Protein AF-A0A1Q9P505-F1 (afdb_monomer_lite)

Secondary structure (DSSP, 8-state):
---HHHHHHHHHHHHTTSS-HHHHHHHHHHHHHTTS---SS------PEEEEESSEEEEEEEEEEEEEESSEEEEEEEEEEEEEEESSEEEESS-EEEEEEEEESSEEEESS-EEE-S-EEE-SEEEESS-EEESS-EEE-SEEEESS-EEESS-EEEEEEEEES-EEESSEEEEEEEEEESS-EEEEEEEEEES-EEESS-EEEEEEEES-TTS----TT--S-----SHHHHHHHHHHHHHHS-GGGHHHHHHHHHHHHS-----EEESS-EEEEEEEE-SEEESS-EEEEEEEE-SSEEESSEEEEEEEE--S--TT-EEEE--

Foldseek 3Di:
DAPVVVLVVLVVCCVVVVDDPVVSVVVVVLCLLLVVHDDPPPDDRDPAAAAAACEADEEEADEHAEYAANEEYEYEEEHEYQEYHAPYEYAYAYEYAHQAEYEAAEEYHHAEEYEAAHEYEEAYAYAAAYEYEYAYEYEYAEHYEYAEEYEYAEEYEYHYHEDYAEYAYAEEYEDYEHEEHQEEYHYQEYHYQYYAAEHNEEYHYQYYHENPNPDDPVVPPPPPDPDDDDPVVVVVVVVVVVVPDDPPCVVVVVVVVCCVVPVPLREHEYCYEYEHAHHADESYEYNYEYEYAEYEYDYNYHYNYAYEYAHYYDPPDDPPHHYYYDD

Radius of gyration: 23.89 Å; chains: 1; bounding box: 61×49×64 Å

Structure (mmCIF, N/CA/C/O backbone):
data_AF-A0A1Q9P505-F1
#
_entry.id   AF-A0A1Q9P505-F1
#
loop_
_atom_site.group_PDB
_atom_site.id
_atom_site.type_symbol
_atom_site.label_atom_id
_atom_site.label_alt_id
_atom_site.label_comp_id
_atom_site.label_asym_id
_atom_site.label_entity_id
_atom_site.label_seq_id
_atom_site.pdbx_PDB_ins_code
_atom_site.Cartn_x
_atom_site.Cartn_y
_atom_site.Cartn_z
_atom_site.occupancy
_atom_site.B_iso_or_equiv
_atom_site.auth_seq_id
_atom_site.auth_comp_id
_atom_site.auth_asym_id
_atom_site.auth_atom_id
_atom_site.pdbx_PDB_model_num
ATOM 1 N N . MET A 1 1 ? -25.627 17.290 13.209 1.00 35.12 1 MET A N 1
ATOM 2 C CA . MET A 1 1 ? -26.208 16.991 11.887 1.00 35.12 1 MET A CA 1
ATOM 3 C C . MET A 1 1 ? -26.291 15.488 11.776 1.00 35.12 1 MET A C 1
ATOM 5 O O . MET A 1 1 ? -25.276 14.831 11.973 1.00 35.12 1 MET A O 1
ATOM 9 N N . VAL A 1 2 ? -27.512 14.989 11.610 1.00 42.00 2 VAL A N 1
ATOM 10 C CA . VAL A 1 2 ? -27.844 13.589 11.328 1.00 42.00 2 VAL A CA 1
ATOM 11 C C . VAL A 1 2 ? -27.104 13.190 10.047 1.00 42.00 2 VAL A C 1
ATOM 13 O O . VAL A 1 2 ? -27.114 13.971 9.098 1.00 42.00 2 VAL A O 1
ATOM 16 N N . ASP A 1 3 ? -26.405 12.053 10.010 1.00 52.28 3 ASP A N 1
ATOM 17 C CA . ASP A 1 3 ? -25.745 11.595 8.776 1.00 52.28 3 ASP A CA 1
ATOM 18 C C . ASP A 1 3 ? -26.690 10.688 7.971 1.00 52.28 3 ASP A C 1
ATOM 20 O O . ASP A 1 3 ? -26.367 9.545 7.643 1.00 52.28 3 ASP A O 1
ATOM 24 N N . ASP A 1 4 ? -27.882 11.211 7.649 1.00 58.28 4 ASP A N 1
ATOM 25 C CA . ASP A 1 4 ? -28.873 10.567 6.767 1.00 58.28 4 ASP A CA 1
ATOM 26 C C . ASP A 1 4 ? -28.261 10.172 5.412 1.00 58.28 4 ASP A C 1
ATOM 28 O O . ASP A 1 4 ? -28.734 9.253 4.739 1.00 58.28 4 ASP A O 1
ATOM 32 N N . SER A 1 5 ? -27.154 10.821 5.029 1.00 64.44 5 SER A N 1
ATOM 33 C CA . SER A 1 5 ? -26.356 10.522 3.838 1.00 64.44 5 SER A CA 1
ATOM 34 C C . SER A 1 5 ? -25.761 9.112 3.864 1.00 64.44 5 SER A C 1
ATOM 36 O O . SER A 1 5 ? -25.712 8.453 2.828 1.00 64.44 5 SER A O 1
ATOM 38 N N . LEU A 1 6 ? -25.327 8.595 5.020 1.00 69.75 6 LEU A N 1
ATOM 39 C CA . LEU A 1 6 ? -24.732 7.257 5.070 1.00 69.75 6 LEU A CA 1
ATOM 40 C C . LEU A 1 6 ? -25.795 6.158 4.986 1.00 69.75 6 LEU A C 1
ATOM 42 O O . LEU A 1 6 ? -25.611 5.196 4.240 1.00 69.75 6 LEU A O 1
ATOM 46 N N . ASN A 1 7 ? -26.911 6.307 5.709 1.00 70.81 7 ASN A N 1
ATOM 47 C CA . ASN A 1 7 ? -28.002 5.331 5.654 1.00 70.81 7 ASN A CA 1
ATOM 48 C C . ASN A 1 7 ? -28.628 5.288 4.252 1.00 70.81 7 ASN A C 1
ATOM 50 O O . ASN A 1 7 ? -28.842 4.217 3.687 1.00 70.81 7 ASN A O 1
ATOM 54 N N . SER A 1 8 ? -28.854 6.460 3.649 1.00 76.31 8 SER A N 1
ATOM 55 C CA . SER A 1 8 ? -29.345 6.547 2.270 1.00 76.31 8 SER A CA 1
ATOM 56 C C . SER A 1 8 ? -28.378 5.912 1.268 1.00 76.31 8 SER A C 1
ATOM 58 O O . SER A 1 8 ? -28.829 5.129 0.438 1.00 76.31 8 SER A O 1
ATOM 60 N N . LYS A 1 9 ? -27.061 6.134 1.389 1.00 78.25 9 LYS A N 1
ATOM 61 C CA . LYS A 1 9 ? -26.051 5.474 0.538 1.00 78.25 9 LYS A CA 1
ATOM 62 C C . LYS A 1 9 ? -26.016 3.955 0.700 1.00 78.25 9 LYS A C 1
ATOM 64 O O . LYS A 1 9 ? -25.862 3.248 -0.292 1.00 78.25 9 LYS A O 1
ATOM 69 N N . LEU A 1 10 ? -26.151 3.434 1.922 1.00 76.50 10 LEU A N 1
ATOM 70 C CA . LEU A 1 10 ? -26.234 1.986 2.161 1.00 76.50 10 LEU A CA 1
ATOM 71 C C . LEU A 1 10 ? -27.477 1.386 1.503 1.00 76.50 10 LEU A C 1
ATOM 73 O O . LEU A 1 10 ? -27.376 0.369 0.821 1.00 76.50 10 LEU A O 1
ATOM 77 N N . LYS A 1 11 ? -28.632 2.046 1.654 1.00 82.81 11 LYS A N 1
ATOM 78 C CA . LYS A 1 11 ? -29.881 1.636 0.998 1.00 82.81 11 LYS A CA 1
ATOM 79 C C . LYS A 1 11 ? -29.771 1.710 -0.523 1.00 82.81 11 LYS A C 1
ATOM 81 O O . LYS A 1 11 ? -30.228 0.800 -1.200 1.00 82.81 11 LYS A O 1
ATOM 86 N N . GLU A 1 12 ? -29.136 2.749 -1.060 1.00 84.38 12 GLU A N 1
ATOM 87 C CA . GLU A 1 12 ? -28.898 2.897 -2.498 1.00 84.38 12 GLU A CA 1
ATOM 88 C C . GLU A 1 12 ? -28.013 1.764 -3.038 1.00 84.38 12 GLU A C 1
ATOM 90 O O . GLU A 1 12 ? -28.348 1.160 -4.054 1.00 84.38 12 GLU A O 1
ATOM 95 N N . LYS A 1 13 ? -26.920 1.421 -2.343 1.00 80.38 13 LYS A N 1
ATOM 96 C CA . LYS A 1 13 ? -26.053 0.292 -2.720 1.00 80.38 13 LYS A CA 1
ATOM 97 C C . LYS A 1 13 ? -26.794 -1.044 -2.698 1.00 80.38 13 LYS A C 1
ATOM 99 O O . LYS A 1 13 ? -26.618 -1.840 -3.617 1.00 80.38 13 LYS A O 1
ATOM 104 N N . LEU A 1 14 ? -27.647 -1.268 -1.697 1.00 82.94 14 LEU A N 1
ATOM 105 C CA . LEU A 1 14 ? -28.511 -2.448 -1.629 1.00 82.94 14 LEU A CA 1
ATOM 106 C C . LEU A 1 14 ? -29.496 -2.482 -2.811 1.00 82.94 14 LEU A C 1
ATOM 108 O O . LEU A 1 14 ? -29.629 -3.504 -3.476 1.00 82.94 14 LEU A O 1
ATOM 112 N N . GLN A 1 15 ? -30.141 -1.354 -3.126 1.00 89.44 15 GLN A N 1
ATOM 113 C CA . GLN A 1 15 ? -31.075 -1.241 -4.255 1.00 89.44 15 GLN A CA 1
ATOM 114 C C . GLN A 1 15 ? -30.401 -1.466 -5.613 1.00 89.44 15 GLN A C 1
ATOM 116 O O . GLN A 1 15 ? -31.011 -2.045 -6.509 1.00 89.44 15 GLN A O 1
ATOM 121 N N . LYS A 1 16 ? -29.144 -1.035 -5.768 1.00 89.62 16 LYS A N 1
ATOM 122 C CA . LYS A 1 16 ? -28.330 -1.284 -6.968 1.00 89.62 16 LYS A CA 1
ATOM 123 C C . LYS A 1 16 ? -27.782 -2.713 -7.051 1.00 89.62 16 LYS A C 1
ATOM 125 O O . LYS A 1 16 ? -27.184 -3.059 -8.065 1.00 89.62 16 LYS A O 1
ATOM 130 N N . GLY A 1 17 ? -27.965 -3.532 -6.011 1.00 82.31 17 GLY A N 1
ATOM 131 C CA . GLY A 1 17 ? -27.397 -4.878 -5.928 1.00 82.31 17 GLY A CA 1
ATOM 132 C C . GLY A 1 17 ? -25.875 -4.896 -5.755 1.00 82.31 17 GLY A C 1
ATOM 133 O O . GLY A 1 17 ? -25.249 -5.916 -6.017 1.00 82.31 17 GLY A O 1
ATOM 134 N N . GL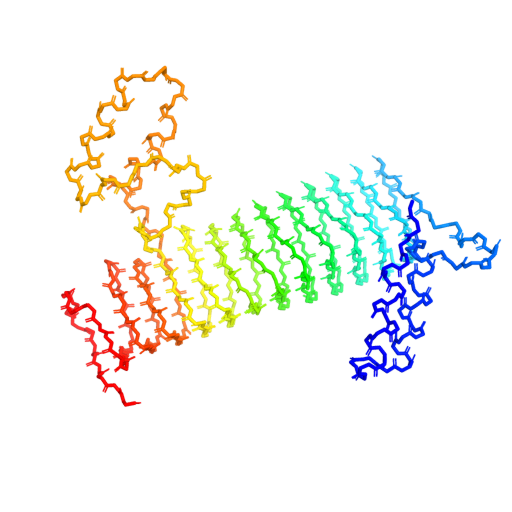U A 1 18 ? -25.271 -3.779 -5.334 1.00 82.19 18 GLU A N 1
ATOM 135 C CA . GLU A 1 18 ? -23.830 -3.695 -5.051 1.00 82.19 18 GLU A CA 1
ATOM 136 C C . GLU A 1 18 ? -23.459 -4.367 -3.722 1.00 82.19 18 GLU A C 1
ATOM 138 O O . GLU A 1 18 ? -22.300 -4.722 -3.523 1.00 82.19 18 GLU A O 1
ATOM 143 N N . ILE A 1 19 ? -24.429 -4.504 -2.812 1.00 72.88 19 ILE A N 1
ATOM 144 C CA . ILE A 1 19 ? -24.318 -5.246 -1.552 1.00 72.88 19 ILE A CA 1
ATOM 145 C C . ILE A 1 19 ? -25.563 -6.117 -1.367 1.00 72.88 19 ILE A C 1
ATOM 147 O O . ILE A 1 19 ? -26.661 -5.748 -1.790 1.00 72.88 19 ILE A O 1
ATOM 151 N N . SER A 1 20 ? -25.401 -7.264 -0.721 1.00 79.31 20 SER A N 1
ATOM 152 C CA . SER A 1 20 ? -26.499 -8.149 -0.329 1.00 79.31 20 SER A CA 1
ATOM 153 C C . SER A 1 20 ? -27.273 -7.605 0.880 1.00 79.31 20 SER A C 1
ATOM 155 O O . SER A 1 20 ? -26.802 -6.720 1.598 1.00 79.31 20 SER A O 1
ATOM 157 N N . GLN A 1 21 ? -28.461 -8.161 1.146 1.00 84.50 21 GLN A N 1
ATOM 158 C CA . GLN A 1 21 ? -29.232 -7.821 2.349 1.00 84.50 21 GLN A CA 1
ATOM 159 C C . GLN A 1 21 ? -28.455 -8.152 3.634 1.00 84.50 21 GLN A C 1
ATOM 161 O O . GLN A 1 21 ? -28.467 -7.363 4.573 1.00 84.50 21 GLN A O 1
ATOM 166 N N . GLU A 1 22 ? -27.727 -9.272 3.653 1.00 73.62 22 GLU A N 1
ATOM 167 C CA . GLU A 1 22 ? -26.894 -9.672 4.795 1.00 73.62 22 GLU A CA 1
ATOM 168 C C . GLU A 1 22 ? -25.767 -8.665 5.056 1.00 73.62 22 GLU A C 1
ATOM 170 O O . GLU A 1 22 ? -25.519 -8.278 6.199 1.00 73.62 22 GLU A O 1
ATOM 175 N N . GLU A 1 23 ? -25.109 -8.188 3.996 1.00 66.88 23 GLU A N 1
ATOM 176 C CA . GLU A 1 23 ? -24.078 -7.152 4.095 1.00 66.88 23 GLU A CA 1
ATOM 177 C C . GLU A 1 23 ? -24.669 -5.819 4.551 1.00 66.88 23 GLU A C 1
ATOM 179 O O . GLU A 1 23 ? -24.086 -5.153 5.408 1.00 66.88 23 GLU A O 1
ATOM 184 N N . TYR A 1 24 ? -25.836 -5.439 4.024 1.00 76.50 24 TYR A N 1
ATOM 185 C CA . TYR A 1 24 ? -26.553 -4.253 4.477 1.00 76.50 24 TYR A CA 1
ATOM 186 C C . TYR A 1 24 ? -26.855 -4.332 5.977 1.00 76.50 24 TYR A C 1
ATOM 188 O O . TYR A 1 24 ? -26.484 -3.416 6.709 1.00 76.50 24 TYR A O 1
ATOM 196 N N . ASP A 1 25 ? -27.455 -5.425 6.455 1.00 79.38 25 ASP A N 1
ATOM 197 C CA . ASP A 1 25 ? -27.815 -5.599 7.867 1.00 79.38 25 ASP A CA 1
ATOM 198 C C . ASP A 1 25 ? -26.570 -5.598 8.765 1.00 79.38 25 ASP A C 1
ATOM 200 O O . ASP A 1 25 ? -26.552 -4.963 9.827 1.00 79.38 25 ASP A O 1
ATOM 204 N N . TYR A 1 26 ? -25.492 -6.242 8.306 1.00 73.88 26 TYR A N 1
ATOM 205 C CA . TYR A 1 26 ? -24.191 -6.225 8.967 1.00 73.88 26 TYR A CA 1
ATOM 206 C C . TYR A 1 26 ? -23.642 -4.800 9.103 1.00 73.88 26 TYR A C 1
ATOM 208 O O . TYR A 1 26 ? -23.340 -4.359 10.217 1.00 73.88 26 TYR A O 1
ATOM 216 N N . PHE A 1 27 ? -23.528 -4.054 7.999 1.00 72.88 27 PHE A N 1
ATOM 217 C CA . PHE A 1 27 ? -22.994 -2.691 8.010 1.00 72.88 27 PHE A CA 1
ATOM 218 C C . PHE A 1 27 ? -23.895 -1.737 8.788 1.00 72.88 27 PHE A C 1
ATOM 220 O O . PHE A 1 27 ? -23.393 -0.935 9.573 1.00 72.88 27 PHE A O 1
ATOM 227 N N . HIS A 1 28 ? -25.212 -1.849 8.631 1.00 74.56 28 HIS A N 1
ATOM 228 C CA . HIS A 1 28 ? -26.185 -1.023 9.334 1.00 74.56 28 HIS A CA 1
ATOM 229 C C . HIS A 1 28 ? -26.085 -1.231 10.851 1.00 74.56 28 HIS A C 1
ATOM 231 O O . HIS A 1 28 ? -25.898 -0.271 11.601 1.00 74.56 28 HIS A O 1
ATOM 237 N N . SER A 1 29 ? -26.104 -2.488 11.314 1.00 75.56 29 SER A N 1
ATOM 238 C CA . SER A 1 29 ? -25.918 -2.837 12.731 1.00 75.56 29 SER A CA 1
ATOM 239 C C . SER A 1 29 ? -24.578 -2.331 13.269 1.00 75.56 29 SER A C 1
ATOM 241 O O . SER A 1 29 ? -24.506 -1.726 14.340 1.00 75.56 29 SER A O 1
ATOM 243 N N . LYS A 1 30 ? -23.505 -2.503 12.495 1.00 74.44 30 LYS A N 1
ATOM 244 C CA . LYS A 1 30 ? -22.153 -2.080 12.866 1.00 74.44 30 LYS A CA 1
ATOM 245 C C . LYS A 1 30 ? -22.019 -0.564 12.986 1.00 74.44 30 LYS A C 1
ATOM 247 O O . LYS A 1 30 ? -21.508 -0.060 13.985 1.00 74.44 30 LYS A O 1
ATOM 252 N N . PHE A 1 31 ? -22.502 0.181 11.998 1.00 73.12 31 PHE A N 1
ATOM 253 C CA . PHE A 1 31 ? -22.476 1.640 12.019 1.00 73.12 31 PHE A CA 1
ATOM 254 C C . PHE A 1 31 ? -23.376 2.213 13.113 1.00 73.12 31 PHE A C 1
ATOM 256 O O . PHE A 1 31 ? -23.003 3.215 13.729 1.00 73.12 31 PHE A O 1
ATOM 263 N N . ARG A 1 32 ? -24.495 1.550 13.430 1.00 74.50 32 ARG A N 1
ATOM 264 C CA . ARG A 1 32 ? -25.321 1.875 14.598 1.00 74.50 32 ARG A CA 1
ATOM 265 C C . ARG A 1 32 ? -24.552 1.661 15.904 1.00 74.50 32 ARG A C 1
ATOM 267 O O . ARG A 1 32 ? -24.457 2.589 16.702 1.00 74.50 32 ARG A O 1
ATOM 274 N N . LYS A 1 33 ? -23.907 0.501 16.085 1.00 72.38 33 LYS A N 1
ATOM 275 C CA . LYS A 1 33 ? -23.050 0.209 17.254 1.00 72.38 33 LYS A CA 1
ATOM 276 C C . LYS A 1 33 ? -21.877 1.163 17.401 1.00 72.38 33 LYS A C 1
ATOM 278 O O . LYS A 1 33 ? -21.429 1.401 18.509 1.00 72.38 33 LYS A O 1
ATOM 283 N N . LEU A 1 34 ? -21.363 1.715 16.307 1.00 65.25 34 LEU A N 1
ATOM 284 C CA . LEU A 1 34 ? -20.317 2.732 16.353 1.00 65.25 34 LEU A CA 1
ATOM 285 C C . LEU A 1 34 ? -20.866 4.126 16.676 1.00 65.25 34 LEU A C 1
ATOM 287 O O . LEU A 1 34 ? -20.064 5.028 16.908 1.00 65.25 34 LEU A O 1
ATOM 291 N N . GLY A 1 35 ? -22.184 4.342 16.673 1.00 66.75 35 GLY A N 1
ATOM 292 C CA . GLY A 1 35 ? -22.798 5.669 16.762 1.00 66.75 35 GLY A CA 1
ATOM 293 C C . GLY A 1 35 ? -22.488 6.536 15.537 1.00 66.75 35 GLY A C 1
ATOM 294 O O . GLY A 1 35 ? -22.241 7.737 15.666 1.00 66.75 35 GLY A O 1
ATOM 295 N N . ILE A 1 36 ? -22.368 5.908 14.363 1.00 69.69 36 ILE A N 1
ATOM 296 C CA . ILE A 1 36 ? -22.265 6.577 13.058 1.00 69.69 36 ILE A CA 1
ATOM 297 C C . ILE A 1 36 ? -23.673 6.804 12.491 1.00 69.69 36 ILE A C 1
ATOM 299 O O . ILE A 1 36 ? -23.932 7.879 11.961 1.00 69.69 36 ILE A O 1
ATOM 303 N N . LEU A 1 37 ? -24.571 5.829 12.659 1.00 64.38 37 LEU A N 1
ATOM 304 C CA . LEU A 1 37 ? -25.996 5.947 12.345 1.00 64.38 37 LEU A CA 1
ATOM 305 C C . LEU A 1 37 ? -26.795 6.279 13.613 1.00 64.38 37 LEU A C 1
ATOM 307 O O . LEU A 1 37 ? -26.531 5.711 14.674 1.00 64.38 37 LEU A O 1
ATOM 311 N N . ILE A 1 38 ? -27.763 7.187 13.488 1.00 61.00 38 ILE A N 1
ATOM 312 C CA . ILE A 1 38 ? -28.794 7.467 14.494 1.00 61.00 38 ILE A CA 1
ATOM 313 C C . ILE A 1 38 ? -30.119 7.189 13.782 1.00 61.00 38 ILE A C 1
ATOM 315 O O . ILE A 1 38 ? -30.402 7.851 12.788 1.00 61.00 38 ILE A O 1
ATOM 319 N N . ASP A 1 39 ? -30.873 6.185 14.227 1.00 57.56 39 ASP A N 1
ATOM 320 C CA . ASP A 1 39 ? -32.216 5.923 13.695 1.00 57.56 39 ASP A CA 1
ATOM 321 C C . ASP A 1 39 ? -33.222 6.902 14.332 1.00 57.56 39 ASP A C 1
ATOM 323 O O . ASP A 1 39 ? -33.048 7.307 15.481 1.00 57.56 39 ASP A O 1
ATOM 327 N N . ASP A 1 40 ? -34.303 7.245 13.617 1.00 53.41 40 ASP A N 1
ATOM 328 C CA . ASP A 1 40 ? -35.411 8.089 14.118 1.00 53.41 40 ASP A CA 1
ATOM 329 C C . ASP A 1 40 ? -36.121 7.501 15.358 1.00 53.41 40 ASP A C 1
ATOM 331 O O . ASP A 1 40 ? -36.887 8.179 16.047 1.00 53.41 40 ASP A O 1
ATOM 335 N N . HIS A 1 41 ? -35.873 6.228 15.673 1.00 53.12 41 H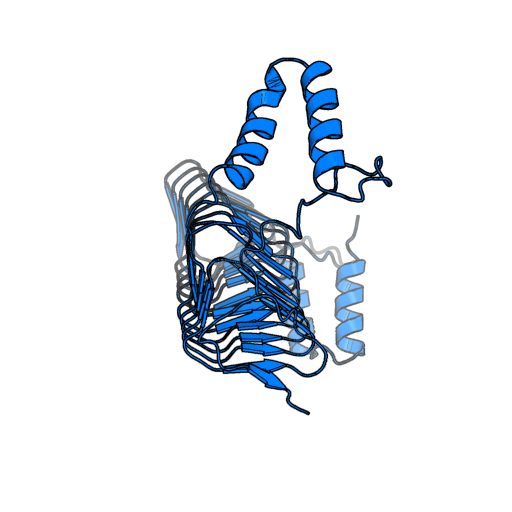IS A N 1
ATOM 336 C CA . HIS A 1 41 ? -36.325 5.616 16.912 1.00 53.12 41 HIS A CA 1
ATOM 337 C C . HIS A 1 41 ? -35.348 5.940 18.050 1.00 53.12 41 HIS A C 1
ATOM 339 O O . HIS A 1 41 ? -34.199 5.514 18.023 1.00 53.12 41 HIS A O 1
ATOM 345 N N . ASN A 1 42 ? -35.866 6.666 19.050 1.00 47.62 42 ASN A N 1
ATOM 346 C CA . ASN A 1 42 ? -35.293 7.178 20.314 1.00 47.62 42 ASN A CA 1
ATOM 347 C C . ASN A 1 42 ? -34.433 6.223 21.190 1.00 47.62 42 ASN A C 1
ATOM 349 O O . ASN A 1 42 ? -34.222 6.499 22.371 1.00 47.62 42 ASN A O 1
ATOM 353 N N . GLU A 1 43 ? -33.929 5.106 20.677 1.00 50.66 43 GLU A N 1
ATOM 354 C CA . GLU A 1 43 ? -32.926 4.301 21.369 1.00 50.66 43 GLU A CA 1
ATOM 355 C C . GLU A 1 43 ? -31.557 4.978 21.235 1.00 50.66 43 GLU A C 1
ATOM 357 O O . GLU A 1 43 ? -30.947 4.969 20.163 1.00 50.66 43 GLU A O 1
ATOM 362 N N . GLU A 1 44 ? -31.066 5.572 22.331 1.00 51.72 44 GLU A N 1
ATOM 363 C CA . GLU A 1 44 ? -29.686 6.063 22.406 1.00 51.72 44 GLU A CA 1
ATOM 364 C C . GLU A 1 44 ? -28.730 4.950 21.936 1.00 51.72 44 GLU A C 1
ATOM 366 O O . GLU A 1 44 ? -28.834 3.820 22.426 1.00 51.72 44 GLU A O 1
ATOM 371 N N . PRO A 1 45 ? -27.796 5.225 21.002 1.00 54.06 45 PRO A N 1
ATOM 372 C CA . PRO A 1 45 ? -26.819 4.225 20.588 1.00 54.06 45 PRO A CA 1
ATOM 373 C C . PRO A 1 45 ? -26.092 3.689 21.826 1.00 54.06 45 PRO A C 1
ATOM 375 O O . PRO A 1 45 ? -25.774 4.471 22.730 1.00 54.06 45 PRO A O 1
ATOM 378 N N . GLU A 1 46 ? -25.824 2.373 21.870 1.00 57.59 46 GLU A N 1
ATOM 379 C CA . GLU A 1 46 ? -24.998 1.757 22.919 1.00 57.59 46 GLU A CA 1
ATOM 380 C C . GLU A 1 46 ? -23.814 2.681 23.218 1.00 57.59 46 GLU A C 1
ATOM 382 O O . GLU A 1 46 ? -23.133 3.127 22.294 1.00 57.59 46 GLU A O 1
ATOM 387 N N . LYS A 1 47 ? -23.591 3.036 24.492 1.00 57.41 47 LYS A N 1
ATOM 388 C CA . LYS A 1 47 ? -22.540 3.991 24.885 1.00 57.41 47 LYS A CA 1
ATOM 389 C C . LYS A 1 47 ? -21.163 3.460 24.480 1.00 57.41 47 LYS A C 1
ATOM 391 O O . LYS A 1 47 ? -20.483 2.787 25.254 1.00 57.41 47 LYS A O 1
ATOM 396 N N . VAL A 1 48 ? -20.735 3.793 23.267 1.00 70.06 48 VAL A N 1
ATOM 397 C CA . VAL A 1 48 ? -19.457 3.360 22.711 1.00 70.06 48 VAL A CA 1
ATOM 398 C C . VAL A 1 48 ? -18.339 4.093 23.440 1.00 70.06 48 VAL A C 1
ATOM 400 O O . VAL A 1 48 ? -18.310 5.327 23.508 1.00 70.06 48 VAL A O 1
ATOM 403 N N . LYS A 1 49 ? -17.418 3.331 24.028 1.00 83.62 49 LYS A N 1
ATOM 404 C CA . LYS A 1 49 ? -16.419 3.869 24.954 1.00 83.62 49 LYS A CA 1
ATOM 405 C C . LYS A 1 49 ? -15.368 4.702 24.215 1.00 83.62 49 LYS A C 1
ATOM 407 O O . LYS A 1 49 ? -14.877 4.310 23.154 1.00 83.62 49 LYS A O 1
ATOM 412 N N . ASN A 1 50 ? -14.994 5.830 24.818 1.00 89.75 50 ASN A N 1
ATOM 413 C CA . ASN A 1 50 ? -13.739 6.516 24.521 1.00 89.75 50 ASN A CA 1
ATOM 414 C C . ASN A 1 50 ? -12.658 5.944 25.438 1.00 89.75 50 ASN A C 1
ATOM 416 O O . ASN A 1 50 ? -12.858 5.845 26.650 1.00 89.75 50 ASN A O 1
ATOM 420 N N . ILE A 1 51 ? -11.515 5.588 24.871 1.00 93.06 51 ILE A N 1
ATOM 421 C CA . ILE A 1 51 ? -10.379 5.035 25.596 1.00 93.06 51 ILE A CA 1
ATOM 422 C C . ILE A 1 51 ? -9.242 6.048 25.550 1.00 93.06 51 ILE A C 1
ATOM 424 O O . ILE A 1 51 ? -8.806 6.447 24.474 1.00 93.06 51 ILE A O 1
ATOM 428 N N . LEU A 1 52 ? -8.755 6.444 26.724 1.00 94.06 52 LEU A N 1
ATOM 429 C CA . LEU A 1 52 ? -7.532 7.221 26.889 1.00 94.06 52 LEU A CA 1
ATOM 430 C C . LEU A 1 52 ? -6.577 6.434 27.783 1.00 94.06 52 LEU A C 1
ATOM 432 O O . LEU A 1 52 ? -6.943 6.048 28.893 1.00 94.06 52 LEU A O 1
ATOM 436 N N . VAL A 1 53 ? -5.360 6.206 27.301 1.00 94.62 53 VAL A N 1
ATOM 437 C CA . VAL A 1 53 ? -4.321 5.470 28.027 1.00 94.62 53 VAL A CA 1
ATOM 438 C C . VAL A 1 53 ? -3.057 6.310 28.076 1.00 94.62 53 VAL A C 1
ATOM 440 O O . VAL A 1 53 ? -2.412 6.506 27.053 1.00 94.62 53 VAL A O 1
ATOM 443 N N . SER A 1 54 ? -2.695 6.792 29.264 1.00 93.62 54 SER A N 1
ATOM 444 C CA . SER A 1 54 ? -1.435 7.522 29.492 1.00 93.62 54 SER A CA 1
ATOM 445 C C . SER A 1 54 ? -0.358 6.671 30.178 1.00 93.62 54 SER A C 1
ATOM 447 O O . SER A 1 54 ? 0.809 7.037 30.136 1.00 93.62 54 SER A O 1
ATOM 449 N N . GLY A 1 55 ? -0.741 5.552 30.804 1.00 94.12 55 GLY A N 1
ATOM 450 C CA . GLY A 1 55 ? 0.160 4.597 31.461 1.00 94.12 55 GLY A CA 1
ATOM 451 C C . GLY A 1 55 ? 0.232 3.272 30.703 1.00 94.12 55 GLY A C 1
ATOM 452 O O . GLY A 1 55 ? 0.201 3.258 29.477 1.00 94.12 55 GLY A O 1
ATOM 453 N N . VAL A 1 56 ? 0.289 2.155 31.424 1.00 97.25 56 VAL A N 1
ATOM 454 C CA . VAL A 1 56 ? 0.198 0.811 30.833 1.00 97.25 56 VAL A CA 1
ATOM 455 C C . VAL A 1 56 ? -1.217 0.272 31.026 1.00 97.25 56 VAL A C 1
ATOM 457 O O . VAL A 1 56 ? -1.753 0.351 32.132 1.00 97.25 56 VAL A O 1
ATOM 460 N N . LYS A 1 57 ? -1.839 -0.257 29.971 1.00 97.12 57 LYS A N 1
ATOM 461 C CA . LYS A 1 57 ? -3.170 -0.870 30.041 1.00 97.12 57 LYS A CA 1
ATOM 462 C C . LYS A 1 57 ? -3.277 -2.066 29.100 1.00 97.12 57 LYS A C 1
ATOM 464 O O . LYS A 1 57 ? -2.881 -1.965 27.945 1.00 97.12 57 LYS A O 1
ATOM 469 N N . THR A 1 58 ? -3.907 -3.131 29.582 1.00 97.44 58 THR A N 1
ATOM 470 C CA . THR A 1 58 ? -4.395 -4.245 28.761 1.00 97.44 58 THR A CA 1
ATOM 471 C C . THR A 1 58 ? -5.920 -4.236 28.774 1.00 97.44 58 THR A C 1
ATOM 473 O O . THR A 1 58 ? -6.530 -3.891 29.791 1.00 97.44 58 THR A O 1
ATOM 476 N N . MET A 1 59 ? -6.547 -4.546 27.644 1.00 95.56 59 MET A N 1
ATOM 477 C CA . MET A 1 59 ? -8.000 -4.652 27.527 1.00 95.56 59 MET A CA 1
ATOM 478 C C . MET A 1 59 ? -8.404 -5.625 26.423 1.00 95.56 59 MET A C 1
ATOM 480 O O . MET A 1 59 ? -7.628 -5.886 25.515 1.00 95.56 59 MET A O 1
ATOM 484 N N . GLU A 1 60 ? -9.633 -6.122 26.484 1.00 96.38 60 GLU A N 1
ATOM 485 C CA . GLU A 1 60 ? -10.210 -6.954 25.427 1.00 96.38 60 GLU A CA 1
ATOM 486 C C . GLU A 1 60 ? -10.487 -6.151 24.146 1.00 96.38 60 GLU A C 1
ATOM 488 O O . GLU A 1 60 ? -10.698 -4.928 24.170 1.00 96.38 60 GLU A O 1
ATOM 493 N N . GLY A 1 61 ? -10.536 -6.867 23.026 1.00 94.38 61 GLY A N 1
ATOM 494 C CA . GLY A 1 61 ? -11.024 -6.379 21.744 1.00 94.38 61 GLY A CA 1
ATOM 495 C C . GLY A 1 61 ? -12.469 -5.887 21.819 1.00 94.38 61 GLY A C 1
ATOM 496 O O . GLY A 1 61 ? -13.183 -6.067 22.807 1.00 94.38 61 GLY A O 1
ATOM 497 N N . GLY A 1 62 ? -12.914 -5.216 20.764 1.00 91.88 62 GLY A N 1
ATOM 498 C CA . GLY A 1 62 ? -14.275 -4.704 20.684 1.00 91.88 62 GLY A CA 1
ATOM 499 C C . GLY A 1 62 ? -14.407 -3.432 19.863 1.00 91.88 62 GLY A C 1
ATOM 500 O O . GLY A 1 62 ? -13.514 -3.046 19.107 1.00 91.88 62 GLY A O 1
ATOM 501 N N . ILE A 1 63 ? -15.561 -2.789 20.032 1.00 89.38 63 ILE A N 1
ATOM 502 C CA . ILE A 1 63 ? -15.977 -1.608 19.279 1.00 89.38 63 ILE A CA 1
ATOM 503 C C . ILE A 1 63 ? -15.846 -0.369 20.168 1.00 89.38 63 ILE A C 1
ATOM 505 O O . ILE A 1 63 ? -16.431 -0.282 21.249 1.00 89.38 63 ILE A O 1
ATOM 509 N N . TYR A 1 64 ? -15.088 0.612 19.688 1.00 90.38 64 TYR A N 1
ATOM 510 C CA . TYR A 1 64 ? -14.762 1.837 20.406 1.00 90.38 64 TYR A CA 1
ATOM 511 C C . TYR A 1 64 ? -15.132 3.065 19.586 1.00 90.38 64 TYR A C 1
ATOM 513 O O . TYR A 1 64 ? -15.055 3.088 18.361 1.00 90.38 64 TYR A O 1
ATOM 521 N N . LYS A 1 65 ? -15.501 4.157 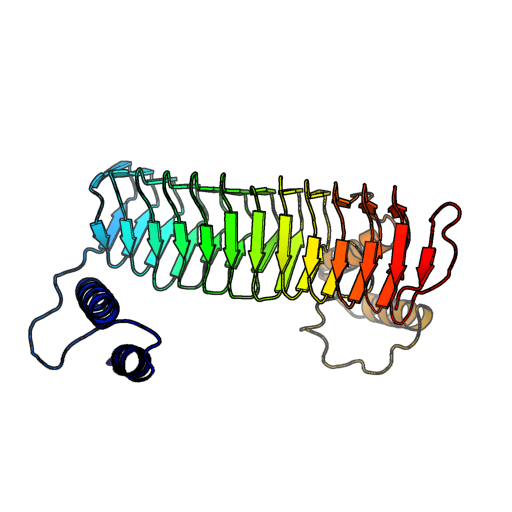20.250 1.00 87.81 65 LYS A N 1
ATOM 522 C CA . LYS A 1 65 ? -15.710 5.414 19.530 1.00 87.81 65 LYS A CA 1
ATOM 523 C C . LYS A 1 65 ? -14.361 6.001 19.155 1.00 87.81 65 LYS A C 1
ATOM 525 O O . LYS A 1 65 ? -14.099 6.316 17.997 1.00 87.81 65 LYS A O 1
ATOM 530 N N . GLN A 1 66 ? -13.490 6.109 20.149 1.00 91.25 66 GLN A N 1
ATOM 531 C CA . GLN A 1 66 ? -12.162 6.667 19.999 1.00 91.25 66 GLN A CA 1
ATOM 532 C C . GLN A 1 66 ? -11.175 5.933 20.898 1.00 91.25 66 GLN A C 1
ATOM 534 O O . GLN A 1 66 ? -11.480 5.666 22.059 1.00 91.25 66 GLN A O 1
ATOM 539 N N . ILE A 1 67 ? -9.982 5.670 20.372 1.00 95.69 67 ILE A N 1
ATOM 540 C CA . ILE A 1 67 ? -8.849 5.145 21.132 1.00 95.69 67 ILE A CA 1
ATOM 541 C C . ILE A 1 67 ? -7.696 6.144 21.030 1.00 95.69 67 ILE A C 1
ATOM 543 O O . ILE A 1 67 ? -7.259 6.490 19.934 1.00 95.69 67 ILE A O 1
ATOM 547 N N . ILE A 1 68 ? -7.218 6.623 22.178 1.00 95.00 68 ILE A N 1
ATOM 548 C CA . ILE A 1 68 ? -6.037 7.478 22.315 1.00 95.00 68 ILE A CA 1
ATOM 549 C C . ILE A 1 68 ? -5.028 6.750 23.207 1.00 95.00 68 ILE A C 1
ATOM 551 O O . ILE A 1 68 ? -5.229 6.642 24.420 1.00 95.00 68 ILE A O 1
ATOM 555 N N . SER A 1 69 ? -3.928 6.281 22.618 1.00 96.44 69 SER A N 1
ATOM 556 C CA . SER A 1 69 ? -2.800 5.685 23.339 1.00 96.44 69 SER A CA 1
ATOM 557 C C . SER A 1 69 ? -1.627 6.663 23.401 1.00 96.44 69 SER A C 1
ATOM 559 O O . SER A 1 69 ? -0.984 6.946 22.389 1.00 96.44 69 SER A O 1
ATOM 561 N N . ARG A 1 70 ? -1.356 7.190 24.598 1.00 94.75 70 ARG A N 1
ATOM 562 C CA . ARG A 1 70 ? -0.172 7.999 24.934 1.00 94.75 70 ARG A CA 1
ATOM 563 C C . ARG A 1 70 ? 0.884 7.207 25.709 1.00 94.75 70 ARG A C 1
ATOM 565 O O . ARG A 1 70 ? 2.044 7.595 25.690 1.00 94.75 70 ARG A O 1
ATOM 572 N N . GLY A 1 71 ? 0.476 6.130 26.382 1.00 94.81 71 GLY A N 1
ATOM 573 C CA . GLY A 1 71 ? 1.351 5.178 27.067 1.00 94.81 71 GLY A CA 1
ATOM 574 C C . GLY A 1 71 ? 1.476 3.860 26.297 1.00 94.81 71 GLY A C 1
ATOM 575 O O . GLY A 1 71 ? 1.576 3.875 25.075 1.00 94.81 71 GLY A O 1
ATOM 576 N N . ARG A 1 72 ? 1.462 2.717 26.992 1.00 97.62 72 ARG A N 1
ATOM 577 C CA . ARG A 1 72 ? 1.472 1.378 26.380 1.00 97.62 72 ARG A CA 1
ATOM 578 C C . ARG A 1 72 ? 0.093 0.735 26.494 1.00 97.62 72 ARG A C 1
ATOM 580 O O . ARG A 1 72 ? -0.395 0.520 27.601 1.00 97.62 72 ARG A O 1
ATOM 587 N N . LEU A 1 73 ? -0.514 0.408 25.361 1.00 98.19 73 LEU A N 1
ATOM 588 C CA . LEU A 1 73 ? -1.823 -0.233 25.283 1.00 98.19 73 LEU A CA 1
ATOM 589 C C . LEU A 1 73 ? -1.701 -1.595 24.599 1.00 98.19 73 LEU A C 1
ATOM 591 O O . LEU A 1 73 ? -1.213 -1.660 23.481 1.00 98.19 73 LEU A O 1
ATOM 595 N N . VAL A 1 74 ? -2.179 -2.654 25.245 1.00 98.31 74 VAL A N 1
ATOM 596 C CA . VAL A 1 74 ? -2.369 -3.972 24.627 1.00 98.31 74 VAL A CA 1
ATOM 597 C C . VAL A 1 74 ? -3.866 -4.235 24.488 1.00 98.31 74 VAL A C 1
ATOM 599 O O . VAL A 1 74 ? -4.606 -4.082 25.464 1.00 98.31 74 VAL A O 1
ATOM 602 N N . ILE A 1 75 ? -4.319 -4.606 23.290 1.00 98.06 75 ILE A N 1
ATOM 603 C CA . ILE A 1 75 ? -5.695 -5.037 23.041 1.00 98.06 75 ILE A CA 1
ATOM 604 C C . ILE A 1 75 ? -5.724 -6.497 22.596 1.00 98.06 75 ILE A C 1
ATOM 606 O O . ILE A 1 75 ? -5.145 -6.856 21.571 1.00 98.06 75 ILE A O 1
ATOM 610 N N . GLN A 1 76 ? -6.433 -7.321 23.362 1.00 97.88 76 GLN A N 1
ATOM 611 C CA . GLN A 1 76 ? -6.546 -8.759 23.151 1.00 97.88 76 GLN A CA 1
ATOM 612 C C . GLN A 1 76 ? -7.733 -9.050 22.229 1.00 97.88 76 GLN A C 1
ATOM 614 O O . GLN A 1 76 ? -8.889 -9.021 22.641 1.00 97.88 76 GLN A O 1
ATOM 619 N N . GLY A 1 77 ? -7.451 -9.273 20.946 1.00 96.19 77 GLY A N 1
ATOM 620 C CA . GLY A 1 77 ? -8.453 -9.571 19.922 1.00 96.19 77 GLY A CA 1
ATOM 621 C C . GLY A 1 77 ? -8.790 -8.406 18.986 1.00 96.19 77 GLY A C 1
ATOM 622 O O . GLY A 1 77 ? -8.119 -7.373 18.940 1.00 96.19 77 GLY A O 1
ATOM 623 N N . ASN A 1 78 ? -9.831 -8.608 18.175 1.00 96.75 78 ASN A N 1
ATOM 624 C CA . ASN A 1 78 ? -10.191 -7.692 17.092 1.00 96.75 78 ASN A CA 1
ATOM 625 C C . ASN A 1 78 ? -10.691 -6.348 17.628 1.00 96.75 78 ASN A C 1
ATOM 627 O O . ASN A 1 78 ? -11.528 -6.292 18.529 1.00 96.75 78 ASN A O 1
ATOM 631 N N . THR A 1 79 ? -10.202 -5.261 17.039 1.00 96.44 79 THR A N 1
ATOM 632 C CA . THR A 1 79 ? -10.489 -3.894 17.473 1.00 96.44 79 THR A CA 1
ATOM 633 C C . THR A 1 79 ? -11.081 -3.077 16.345 1.00 96.44 79 THR A C 1
ATOM 635 O O . THR A 1 79 ? -10.538 -2.995 15.245 1.00 96.44 79 THR A O 1
ATOM 638 N N . GLU A 1 80 ? -12.166 -2.381 16.647 1.00 92.69 80 GLU A N 1
ATOM 639 C CA . GLU A 1 80 ? -12.817 -1.471 15.723 1.00 92.69 80 GLU A CA 1
ATOM 640 C C . GLU A 1 80 ? -13.001 -0.112 16.377 1.00 92.69 80 GLU A C 1
ATOM 642 O O . GLU A 1 80 ? -13.437 -0.026 17.525 1.00 92.69 80 GLU A O 1
ATOM 647 N N . CYS A 1 81 ? -12.685 0.973 15.669 1.00 90.44 81 CYS A N 1
ATOM 648 C CA . CYS A 1 81 ? -12.948 2.303 16.201 1.00 90.44 81 CYS A CA 1
ATOM 649 C C . CYS A 1 81 ? -13.271 3.361 15.150 1.00 90.44 81 CYS A C 1
ATOM 651 O O . CYS A 1 81 ? -12.885 3.245 13.991 1.00 90.44 81 CYS A O 1
ATOM 653 N N . GLN A 1 82 ? -13.967 4.439 15.531 1.00 84.06 82 GLN A N 1
ATOM 654 C CA . GLN A 1 82 ? -14.110 5.566 14.602 1.00 84.06 82 GLN A CA 1
ATOM 655 C C . GLN A 1 82 ? -12.788 6.321 14.451 1.00 84.06 82 GLN A C 1
ATOM 657 O O . GLN A 1 82 ? -12.393 6.651 13.335 1.00 84.06 82 GLN A O 1
ATOM 662 N N . LYS A 1 83 ? -12.125 6.632 15.569 1.00 87.75 83 LYS A N 1
ATOM 663 C CA . LYS A 1 83 ? -10.904 7.442 15.585 1.00 87.75 83 LYS A CA 1
ATOM 664 C C . LYS A 1 83 ? -9.791 6.771 16.375 1.00 87.75 83 LYS A C 1
ATOM 666 O O . LYS A 1 83 ? -10.010 6.368 17.517 1.00 87.75 83 LYS A O 1
ATOM 671 N N . LEU A 1 84 ? -8.593 6.768 15.804 1.00 93.38 84 LEU A N 1
ATOM 672 C CA . LEU A 1 84 ? -7.391 6.231 16.429 1.00 93.38 84 LEU A CA 1
ATOM 673 C C . LEU A 1 84 ? -6.307 7.311 16.545 1.00 93.38 84 LEU A C 1
ATOM 675 O O . LEU A 1 84 ? -5.988 7.988 15.571 1.00 93.38 84 LEU A O 1
ATOM 679 N N . SER A 1 85 ? -5.722 7.458 17.732 1.00 94.19 85 SER A N 1
ATOM 680 C CA . SER A 1 85 ? -4.532 8.278 17.965 1.00 94.19 85 SER A CA 1
ATOM 681 C C . SER A 1 85 ? -3.516 7.480 18.769 1.00 94.19 85 SER A C 1
ATOM 683 O O . SER A 1 85 ? -3.793 7.100 19.904 1.00 94.19 85 SER A O 1
ATOM 685 N N . VAL A 1 86 ? -2.326 7.271 18.215 1.00 95.19 86 VAL A N 1
ATOM 686 C CA . VAL A 1 86 ? -1.241 6.536 18.877 1.00 95.19 86 VAL A CA 1
ATOM 687 C C . VAL A 1 86 ? -0.000 7.414 18.900 1.00 95.19 86 VAL A C 1
ATOM 689 O O . VAL A 1 86 ? 0.626 7.641 17.869 1.00 95.19 86 VAL A O 1
ATOM 692 N N . THR A 1 87 ? 0.340 7.929 20.079 1.00 92.31 87 THR A N 1
ATOM 693 C CA . THR A 1 87 ? 1.599 8.647 20.328 1.00 92.31 87 THR A CA 1
ATOM 694 C C . THR A 1 87 ? 2.555 7.837 21.205 1.00 92.31 87 THR A C 1
ATOM 696 O O . THR A 1 87 ? 3.749 8.109 21.191 1.00 92.31 87 THR A O 1
ATOM 699 N N . GLY A 1 88 ? 2.036 6.869 21.969 1.00 93.44 88 GLY A N 1
ATOM 700 C CA . GLY A 1 88 ? 2.819 5.876 22.708 1.00 93.44 88 GLY A CA 1
ATOM 701 C C . GLY A 1 88 ? 2.981 4.572 21.920 1.00 93.44 88 GLY A C 1
ATOM 702 O O . GLY A 1 88 ? 3.232 4.603 20.720 1.00 93.44 88 GLY A O 1
ATOM 703 N N . SER A 1 89 ? 2.800 3.426 22.578 1.00 96.56 89 SER A N 1
ATOM 704 C CA . SER A 1 89 ? 2.797 2.098 21.949 1.00 96.56 89 SER A CA 1
ATOM 705 C C . SER A 1 89 ? 1.405 1.480 22.014 1.00 96.56 89 SER A C 1
ATOM 707 O O . SER A 1 89 ? 0.716 1.588 23.036 1.00 96.56 89 SER A O 1
ATOM 709 N N . MET A 1 90 ? 0.987 0.817 20.944 1.00 98.31 90 MET A N 1
ATOM 710 C CA . MET A 1 90 ? -0.263 0.075 20.887 1.00 98.31 90 MET A CA 1
ATOM 711 C C . MET A 1 90 ? -0.049 -1.263 20.184 1.00 98.31 90 MET A C 1
ATOM 713 O O . MET A 1 90 ? 0.313 -1.274 19.014 1.00 98.31 90 MET A O 1
ATOM 717 N N . ASP A 1 91 ? -0.313 -2.360 20.886 1.00 98.56 91 ASP A N 1
ATOM 718 C CA . ASP A 1 91 ? -0.231 -3.723 20.364 1.00 98.56 91 ASP A CA 1
ATOM 719 C C . ASP A 1 91 ? -1.645 -4.318 20.311 1.00 98.56 91 ASP A C 1
ATOM 721 O O . ASP A 1 91 ? -2.349 -4.341 21.321 1.00 98.56 91 ASP A O 1
ATOM 725 N N . ILE A 1 92 ? -2.088 -4.762 19.136 1.00 98.50 92 ILE A N 1
ATOM 726 C CA . ILE A 1 92 ? -3.398 -5.386 18.918 1.00 98.50 92 ILE A CA 1
ATOM 727 C C . ILE A 1 92 ? -3.163 -6.829 18.477 1.00 98.50 92 ILE A C 1
ATOM 729 O O . ILE A 1 92 ? -2.606 -7.071 17.409 1.00 98.50 92 ILE A O 1
ATOM 733 N N . GLU A 1 93 ? -3.602 -7.789 19.291 1.00 98.06 93 GLU A N 1
ATOM 734 C CA . GLU A 1 93 ? -3.422 -9.227 19.029 1.00 98.06 93 GLU A CA 1
ATOM 735 C C . GLU A 1 93 ? -4.365 -9.762 17.933 1.00 98.06 93 GLU A C 1
ATOM 737 O O . GLU A 1 93 ? -4.166 -10.862 17.427 1.00 98.06 93 GLU A O 1
ATOM 742 N N . GLY A 1 94 ? -5.398 -8.998 17.559 1.00 97.62 94 GLY A N 1
ATOM 743 C CA . GLY A 1 94 ? -6.283 -9.294 16.429 1.00 97.62 94 GLY A CA 1
ATOM 744 C C . GLY A 1 94 ? -6.116 -8.326 15.254 1.00 97.62 94 GLY A C 1
ATOM 745 O O . GLY A 1 94 ? -5.085 -7.677 15.089 1.00 97.62 94 GLY A O 1
ATOM 746 N N . GLY A 1 95 ? -7.161 -8.213 14.434 1.00 96.94 95 GLY A N 1
ATOM 747 C CA . GLY A 1 95 ? -7.262 -7.209 13.376 1.00 96.94 95 GLY A CA 1
ATOM 748 C C . GLY A 1 95 ? -7.719 -5.840 13.888 1.00 96.94 95 GLY A C 1
ATOM 749 O O . GLY A 1 95 ? -8.375 -5.727 14.927 1.00 96.94 95 GLY A O 1
ATOM 750 N N . LEU A 1 96 ? -7.414 -4.793 13.125 1.00 97.81 96 LEU A N 1
ATOM 751 C CA . LEU A 1 96 ? -7.797 -3.409 13.397 1.00 97.81 96 LEU A CA 1
ATOM 752 C C . LEU A 1 96 ? -8.657 -2.861 12.257 1.00 97.81 96 LEU A C 1
ATOM 754 O O . LEU A 1 96 ? -8.276 -2.945 11.097 1.00 97.81 96 LEU A O 1
ATOM 758 N N . THR A 1 97 ? -9.787 -2.226 12.569 1.00 91.94 97 THR A N 1
ATOM 759 C CA . THR A 1 97 ? -10.540 -1.404 11.606 1.00 91.94 97 THR A CA 1
ATOM 760 C C . THR A 1 97 ? -10.783 -0.001 12.155 1.00 91.94 97 THR A C 1
ATOM 762 O O . THR A 1 97 ? -11.347 0.157 13.238 1.00 91.94 97 THR A O 1
ATOM 765 N N . VAL A 1 98 ? -10.399 1.033 11.400 1.00 88.94 98 VAL A N 1
ATOM 766 C CA . VAL A 1 98 ? -10.644 2.441 11.742 1.00 88.94 98 VAL A CA 1
ATOM 767 C C . VAL A 1 98 ? -11.513 3.113 10.686 1.00 88.94 98 VAL A C 1
ATOM 769 O O . VAL A 1 98 ? -11.146 3.176 9.515 1.00 88.94 98 VAL A O 1
ATOM 772 N N . PHE A 1 99 ? -12.661 3.651 11.102 1.00 79.94 99 PHE A N 1
ATOM 773 C CA . PHE A 1 99 ? -13.683 4.143 10.172 1.00 79.94 99 PHE A CA 1
ATOM 774 C C . PHE A 1 99 ? -13.504 5.598 9.730 1.00 79.94 99 PHE A C 1
ATOM 776 O O . PHE A 1 99 ? -13.781 5.907 8.578 1.00 79.94 99 PHE A O 1
ATOM 783 N N . LYS A 1 100 ? -13.093 6.509 10.625 1.00 78.69 100 LYS A N 1
ATOM 784 C CA . LYS A 1 100 ? -13.081 7.957 10.340 1.00 78.69 100 LYS A CA 1
ATOM 785 C C . LYS A 1 100 ? -11.692 8.550 10.179 1.00 78.69 100 LYS A C 1
ATOM 787 O O . LYS A 1 100 ? -11.485 9.282 9.224 1.00 78.69 100 LYS A O 1
ATOM 792 N N . SER A 1 101 ? -10.768 8.328 11.111 1.00 81.81 101 SER A N 1
ATOM 793 C CA . SER A 1 101 ? -9.433 8.940 11.017 1.00 81.81 101 SER A CA 1
ATOM 794 C C . SER A 1 101 ? -8.410 8.282 11.933 1.00 81.81 101 SER A C 1
ATOM 796 O O . SER A 1 101 ? -8.734 7.987 13.089 1.00 81.81 101 SER A O 1
ATOM 798 N N . SER A 1 102 ? -7.166 8.195 11.468 1.00 83.75 102 SER A N 1
ATOM 799 C CA . SER A 1 102 ? -6.031 7.674 12.236 1.00 83.75 102 SER A CA 1
ATOM 800 C C . SER A 1 102 ? -4.843 8.632 12.234 1.00 83.75 102 SER A C 1
ATOM 802 O O . SER A 1 102 ? -4.451 9.137 11.183 1.00 83.75 102 SER A O 1
ATOM 804 N N . SER A 1 103 ? -4.237 8.835 13.405 1.00 87.06 103 SE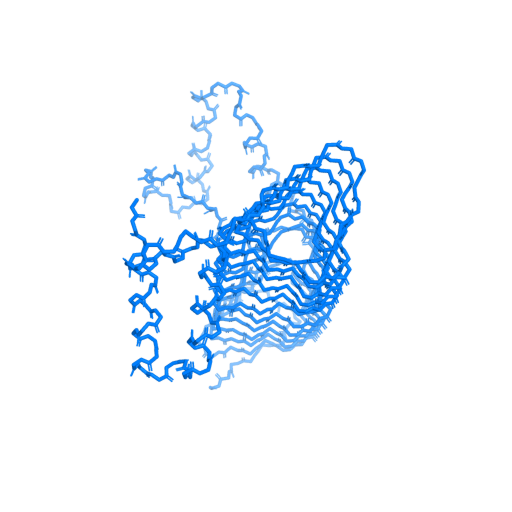R A N 1
ATOM 805 C CA . SER A 1 103 ? -2.966 9.549 13.572 1.00 87.06 103 SER A CA 1
ATOM 806 C C . SER A 1 103 ? -1.997 8.707 14.397 1.00 87.06 103 SER A C 1
ATOM 808 O O . SER A 1 103 ? -2.239 8.467 15.581 1.00 87.06 103 SER A O 1
ATOM 810 N N . ILE A 1 104 ? -0.900 8.265 13.788 1.00 89.94 104 ILE A N 1
ATOM 811 C CA . ILE A 1 104 ? 0.084 7.374 14.413 1.00 89.94 104 ILE A CA 1
ATOM 812 C C . ILE A 1 104 ? 1.452 8.057 14.375 1.00 89.94 104 ILE A C 1
ATOM 814 O O . ILE A 1 104 ? 2.105 8.125 13.340 1.00 89.94 104 ILE A O 1
ATOM 818 N N . SER A 1 105 ? 1.884 8.599 15.508 1.00 83.50 105 SER A N 1
ATOM 819 C CA . SER A 1 105 ? 3.229 9.163 15.674 1.00 83.50 105 SER A CA 1
ATOM 820 C C . SER A 1 105 ? 4.120 8.307 16.577 1.00 83.50 105 SER A C 1
ATOM 822 O O . SER A 1 105 ? 5.326 8.522 16.605 1.00 83.50 105 SER A O 1
ATOM 824 N N . GLY A 1 106 ? 3.528 7.369 17.323 1.00 88.56 106 GLY A N 1
ATOM 825 C CA . GLY A 1 106 ? 4.225 6.355 18.113 1.00 88.56 106 GLY A CA 1
ATOM 826 C C . GLY A 1 106 ? 4.324 5.012 17.380 1.00 88.56 106 GLY A C 1
ATOM 827 O O . GLY A 1 106 ? 4.460 4.982 16.159 1.00 88.56 106 GLY A O 1
ATOM 828 N N . SER A 1 107 ? 4.223 3.907 18.118 1.00 96.38 107 SER A N 1
ATOM 829 C CA . SER A 1 107 ? 4.295 2.547 17.566 1.00 96.38 107 SER A CA 1
ATOM 830 C C . SER A 1 107 ? 2.930 1.865 17.578 1.00 96.38 107 SER A C 1
ATOM 832 O O . SER A 1 107 ? 2.285 1.788 18.624 1.00 96.38 107 SER A O 1
ATOM 834 N N . LEU A 1 108 ? 2.504 1.348 16.428 1.00 98.19 108 LEU A N 1
ATOM 835 C CA . LEU A 1 108 ? 1.318 0.506 16.283 1.00 98.19 108 LEU A CA 1
ATOM 836 C C . LEU A 1 108 ? 1.727 -0.872 15.752 1.00 98.19 108 LEU A C 1
ATOM 838 O O . LEU A 1 108 ? 2.307 -0.961 14.674 1.00 98.19 108 LEU A O 1
ATOM 842 N N . THR A 1 109 ? 1.367 -1.927 16.474 1.00 98.56 109 THR A N 1
ATOM 843 C CA . THR A 1 109 ? 1.513 -3.322 16.048 1.00 98.56 109 THR A CA 1
ATOM 844 C C . THR A 1 109 ? 0.128 -3.949 15.928 1.00 98.56 109 THR A C 1
ATOM 846 O O . THR A 1 109 ? -0.670 -3.861 16.862 1.00 98.56 109 THR A O 1
ATOM 849 N N . VAL A 1 110 ? -0.165 -4.585 14.797 1.00 98.56 110 VAL A N 1
ATOM 850 C CA . VAL A 1 110 ? -1.416 -5.313 14.548 1.00 98.56 110 VAL A CA 1
ATOM 851 C C . VAL A 1 110 ? -1.065 -6.716 14.062 1.00 98.56 110 VAL A C 1
ATOM 853 O O . VAL A 1 110 ? -0.446 -6.870 13.013 1.00 98.56 110 VAL A O 1
ATOM 856 N N . ALA A 1 111 ? -1.442 -7.739 14.827 1.00 98.00 111 ALA A N 1
ATOM 857 C CA . ALA A 1 111 ? -1.138 -9.129 14.481 1.00 98.00 111 ALA A CA 1
ATOM 858 C C . ALA A 1 111 ? -2.030 -9.672 13.347 1.00 98.00 111 ALA A C 1
ATOM 860 O O . ALA A 1 111 ? -1.641 -10.604 12.649 1.00 98.00 111 ALA A O 1
ATOM 861 N N . GLY A 1 112 ? -3.224 -9.103 13.155 1.00 97.31 112 GLY A N 1
ATOM 862 C CA . GLY A 1 112 ? -4.101 -9.399 12.019 1.00 97.31 112 GLY A CA 1
ATOM 863 C C . GLY A 1 112 ? -4.032 -8.348 10.907 1.00 97.31 112 GLY A C 1
ATOM 864 O O . GLY A 1 112 ? -3.071 -7.591 10.787 1.00 97.31 112 GLY A O 1
ATOM 865 N N . ASP A 1 113 ? -5.100 -8.274 10.112 1.00 94.69 113 ASP A N 1
ATOM 866 C CA . ASP A 1 113 ? -5.261 -7.237 9.088 1.00 94.69 113 ASP A CA 1
ATOM 867 C C . ASP A 1 113 ? -5.535 -5.859 9.706 1.00 94.69 113 ASP A C 1
ATOM 869 O O . ASP A 1 113 ? -6.259 -5.737 10.701 1.00 94.69 113 ASP A O 1
ATOM 873 N N . ALA A 1 114 ? -5.043 -4.803 9.057 1.00 95.56 114 ALA A N 1
ATOM 874 C CA . ALA A 1 114 ? -5.311 -3.416 9.422 1.00 95.56 114 ALA A CA 1
ATOM 875 C C . ALA A 1 114 ? -6.074 -2.690 8.304 1.00 95.56 114 ALA A C 1
ATOM 877 O O . ALA A 1 114 ? -5.581 -2.521 7.192 1.00 95.56 114 ALA A O 1
ATOM 878 N N . LYS A 1 115 ? -7.289 -2.225 8.604 1.00 91.50 115 LYS A N 1
ATOM 879 C CA . LYS A 1 115 ? -8.186 -1.543 7.663 1.00 91.50 115 LYS A CA 1
ATOM 880 C C . LYS A 1 115 ? -8.402 -0.096 8.092 1.00 91.50 115 LYS A C 1
ATOM 882 O O . LYS A 1 115 ? -9.025 0.171 9.118 1.00 91.50 115 LYS A O 1
ATOM 887 N N . PHE A 1 116 ? -7.935 0.848 7.289 1.00 87.81 116 PHE A N 1
ATOM 888 C CA . PHE A 1 116 ? -8.096 2.284 7.492 1.00 87.81 116 PHE A CA 1
ATOM 889 C C . PHE A 1 116 ? -9.045 2.840 6.431 1.00 87.81 116 PHE A C 1
ATOM 891 O O . PHE A 1 116 ? -8.662 3.115 5.296 1.00 87.81 116 PHE A O 1
ATOM 898 N N . LEU A 1 117 ? -10.321 2.964 6.792 1.00 80.75 117 LEU A N 1
ATOM 899 C CA . LEU A 1 117 ? -11.362 3.406 5.860 1.00 80.75 117 LEU A CA 1
ATOM 900 C C . LEU A 1 117 ? -11.431 4.933 5.748 1.00 80.75 117 LEU A C 1
ATOM 902 O O . LEU A 1 117 ? -11.836 5.464 4.719 1.00 80.75 117 LEU A O 1
ATOM 906 N N . GLY A 1 118 ? -11.013 5.634 6.802 1.00 72.81 118 GLY A N 1
ATOM 907 C CA . GLY A 1 118 ? -10.812 7.080 6.794 1.00 72.81 118 GLY A CA 1
ATOM 908 C C . GLY A 1 118 ? -9.345 7.473 6.584 1.00 72.81 118 GLY A C 1
ATOM 909 O O . GLY A 1 118 ? -8.481 6.597 6.520 1.00 72.81 118 GLY A O 1
ATOM 910 N N . PRO A 1 119 ? -9.032 8.781 6.501 1.00 72.69 119 PRO A N 1
ATOM 911 C CA . PRO A 1 119 ? -7.666 9.246 6.301 1.00 72.69 119 PRO A CA 1
ATOM 912 C C . PRO A 1 119 ? -6.717 8.765 7.400 1.00 72.69 119 PRO A C 1
ATOM 914 O O . PRO A 1 119 ? -7.042 8.819 8.593 1.00 72.69 119 PRO A O 1
ATOM 917 N N . MET A 1 120 ? -5.521 8.349 6.993 1.00 80.00 120 MET A N 1
ATOM 918 C CA . MET A 1 120 ? -4.460 7.906 7.892 1.00 80.00 120 MET A CA 1
ATOM 919 C C . MET A 1 120 ? -3.206 8.750 7.686 1.00 80.00 120 MET A C 1
ATOM 921 O O . MET A 1 120 ? -2.681 8.849 6.577 1.00 80.00 120 MET A O 1
ATOM 925 N N . SER A 1 121 ? -2.710 9.316 8.787 1.00 79.31 121 SER A N 1
ATOM 926 C CA . SER A 1 121 ? -1.389 9.935 8.873 1.00 79.31 121 SER A CA 1
ATOM 927 C C . SER A 1 121 ? -0.507 9.112 9.804 1.00 79.31 121 SER A C 1
ATOM 929 O O . SER A 1 121 ? -0.868 8.916 10.967 1.00 79.31 121 SER A O 1
ATOM 931 N N . SER A 1 122 ? 0.643 8.643 9.320 1.00 81.69 122 SER A N 1
ATOM 932 C CA . SER A 1 122 ? 1.596 7.888 10.142 1.00 81.69 122 SER A CA 1
ATOM 933 C C . SER A 1 122 ? 3.026 8.398 9.988 1.00 81.69 122 SER A C 1
ATOM 935 O O . SER A 1 122 ? 3.634 8.250 8.931 1.00 81.69 122 SER A O 1
ATOM 937 N N . THR A 1 123 ? 3.575 8.992 11.043 1.00 77.00 123 THR A N 1
ATOM 938 C CA . THR A 1 123 ? 4.985 9.417 11.112 1.00 77.00 123 THR A CA 1
ATOM 939 C C . THR A 1 123 ? 5.819 8.508 12.016 1.00 77.00 123 THR A C 1
ATOM 941 O O . THR A 1 123 ? 7.035 8.660 12.064 1.00 77.00 123 THR A O 1
ATOM 944 N N . GLY A 1 124 ? 5.169 7.611 12.764 1.00 79.06 124 GLY A N 1
ATOM 945 C CA . GLY A 1 124 ? 5.810 6.653 13.660 1.00 79.06 124 GLY A CA 1
ATOM 946 C C . GLY A 1 124 ? 6.081 5.297 13.002 1.00 79.06 124 GLY A C 1
ATOM 947 O O . GLY A 1 124 ? 6.267 5.212 11.790 1.00 79.06 124 GLY A O 1
ATOM 948 N N . SER A 1 125 ? 6.099 4.230 13.803 1.00 91.19 125 SER A N 1
ATOM 949 C CA . SER A 1 125 ? 6.272 2.853 13.319 1.00 91.19 125 SER A CA 1
ATOM 950 C C . SER A 1 125 ? 4.922 2.141 13.272 1.00 91.19 125 SER A C 1
ATOM 952 O O . SER A 1 125 ? 4.146 2.188 14.226 1.00 91.19 125 SER A O 1
ATOM 954 N N . THR A 1 126 ? 4.604 1.503 12.151 1.00 96.56 126 THR A N 1
ATOM 955 C CA . THR A 1 126 ? 3.403 0.679 11.985 1.00 96.56 126 THR A CA 1
ATOM 956 C C . THR A 1 126 ? 3.810 -0.693 11.468 1.00 96.56 126 THR A C 1
ATOM 958 O O . THR A 1 126 ? 4.386 -0.793 10.389 1.00 96.56 126 THR A O 1
ATOM 961 N N . ASN A 1 127 ? 3.500 -1.736 12.234 1.00 98.06 127 ASN A N 1
ATOM 962 C CA . ASN A 1 127 ? 3.776 -3.131 11.905 1.00 98.06 127 ASN A CA 1
ATOM 963 C C . ASN A 1 127 ? 2.450 -3.886 11.796 1.00 98.06 127 ASN A C 1
ATOM 965 O O . ASN A 1 127 ? 1.642 -3.853 12.726 1.00 98.06 127 ASN A O 1
ATOM 969 N N . VAL A 1 128 ? 2.219 -4.545 10.665 1.00 98.31 128 VAL A N 1
ATOM 970 C CA . VAL A 1 128 ? 1.003 -5.316 10.384 1.00 98.31 128 VAL A CA 1
ATOM 971 C C . VAL A 1 128 ? 1.414 -6.690 9.866 1.00 98.31 128 VAL A C 1
ATOM 973 O O . VAL A 1 128 ? 2.016 -6.784 8.800 1.00 98.31 128 VAL A O 1
ATOM 976 N N . SER A 1 129 ? 1.097 -7.757 10.598 1.00 97.94 129 SER A N 1
ATOM 977 C CA . SER A 1 129 ? 1.412 -9.124 10.143 1.00 97.94 129 SER A CA 1
ATOM 978 C C . SER A 1 129 ? 0.427 -9.635 9.081 1.00 97.94 129 SER A C 1
ATOM 980 O O . SER A 1 129 ? 0.737 -10.549 8.324 1.00 97.94 129 SER A O 1
ATOM 982 N N . GLY A 1 130 ? -0.764 -9.037 8.988 1.00 96.31 130 GLY A N 1
ATOM 983 C CA . GLY A 1 130 ? -1.722 -9.295 7.913 1.00 96.31 130 GLY A CA 1
ATOM 984 C C . GLY A 1 130 ? -1.570 -8.361 6.706 1.00 96.31 130 GLY A C 1
ATOM 985 O O . GLY A 1 130 ? -0.490 -7.866 6.377 1.00 96.31 130 GLY A O 1
ATOM 986 N N . MET A 1 131 ? -2.697 -8.105 6.046 1.00 94.69 131 MET A N 1
ATOM 987 C CA . MET A 1 131 ? -2.842 -7.111 4.981 1.00 94.69 131 MET A CA 1
ATOM 988 C C . MET A 1 131 ? -3.120 -5.717 5.560 1.00 94.69 131 MET A C 1
ATOM 990 O O . MET A 1 131 ? -3.838 -5.574 6.554 1.00 94.69 131 MET A O 1
ATOM 994 N N . LEU A 1 132 ? -2.633 -4.672 4.886 1.00 95.19 132 LEU A N 1
ATOM 995 C CA . LEU A 1 132 ? -3.054 -3.292 5.132 1.00 95.19 132 LEU A CA 1
ATOM 996 C C . LEU A 1 132 ? -3.973 -2.814 4.006 1.00 95.19 132 LEU A C 1
ATOM 998 O O . LEU A 1 132 ? -3.581 -2.798 2.843 1.00 95.19 132 LEU A O 1
ATOM 1002 N N . ILE A 1 133 ? -5.180 -2.368 4.357 1.00 90.19 133 ILE A N 1
ATOM 1003 C CA . ILE A 1 133 ? -6.138 -1.770 3.419 1.00 90.19 133 ILE A CA 1
ATOM 1004 C C . ILE A 1 133 ? -6.357 -0.307 3.801 1.00 90.19 133 ILE A C 1
ATOM 1006 O O . ILE A 1 133 ? -6.781 -0.024 4.922 1.00 90.19 133 ILE A O 1
ATOM 1010 N N . ALA A 1 134 ? -6.126 0.621 2.873 1.00 85.25 134 ALA A N 1
ATOM 1011 C CA . ALA A 1 134 ? -6.416 2.042 3.042 1.00 85.25 134 ALA A CA 1
ATOM 1012 C C . ALA A 1 134 ? -7.377 2.539 1.949 1.00 85.25 134 ALA A C 1
ATOM 1014 O O . ALA A 1 134 ? -6.986 2.768 0.808 1.00 85.25 134 ALA A O 1
ATOM 1015 N N . ALA A 1 135 ? -8.649 2.735 2.301 1.00 72.38 135 ALA A N 1
ATOM 1016 C CA . ALA A 1 135 ? -9.675 3.161 1.337 1.00 72.38 135 ALA A CA 1
ATOM 1017 C C . ALA A 1 135 ? -9.661 4.683 1.072 1.00 72.38 135 ALA A C 1
ATOM 1019 O O . ALA A 1 135 ? -10.264 5.183 0.121 1.00 72.38 135 ALA A O 1
ATOM 1020 N N . SER A 1 136 ? -8.979 5.445 1.928 1.00 71.19 136 SER A N 1
ATOM 1021 C CA . SER A 1 136 ? -8.869 6.902 1.835 1.00 71.19 136 SER A CA 1
ATOM 1022 C C . SER A 1 136 ? -7.411 7.343 1.681 1.00 71.19 136 SER A C 1
ATOM 1024 O O . SER A 1 136 ? -6.523 6.529 1.441 1.00 71.19 136 SER A O 1
ATOM 1026 N N . LYS A 1 137 ? -7.155 8.649 1.811 1.00 68.06 137 LYS A N 1
ATOM 1027 C CA . LYS A 1 137 ? -5.806 9.214 1.736 1.00 68.06 137 LYS A CA 1
ATOM 1028 C C . LYS A 1 137 ? -4.911 8.588 2.808 1.00 68.06 137 LYS A C 1
ATOM 1030 O O . LYS A 1 137 ? -5.169 8.736 4.006 1.00 68.06 137 LYS A O 1
ATOM 1035 N N . LEU A 1 138 ? -3.835 7.953 2.355 1.00 67.44 138 LEU A N 1
ATOM 1036 C CA . LEU A 1 138 ? -2.756 7.446 3.190 1.00 67.44 138 LEU A CA 1
ATOM 1037 C C . LEU A 1 138 ? -1.542 8.356 3.002 1.00 67.44 138 LEU A C 1
ATOM 1039 O O . LEU A 1 138 ? -1.038 8.519 1.893 1.00 67.44 138 LEU A O 1
ATOM 1043 N N . SER A 1 139 ? -1.087 8.973 4.088 1.00 74.00 139 SER A N 1
ATOM 1044 C CA . SER A 1 139 ? 0.154 9.742 4.123 1.00 74.00 139 SER A CA 1
ATOM 1045 C C . SER A 1 139 ? 1.025 9.167 5.221 1.00 74.00 139 SER A C 1
ATOM 1047 O O . SER A 1 139 ? 0.648 9.203 6.393 1.00 74.00 139 SER A O 1
ATOM 1049 N N . SER A 1 140 ? 2.187 8.628 4.872 1.00 73.06 140 SER A N 1
ATOM 1050 C CA . SER A 1 140 ? 3.101 8.109 5.885 1.00 73.06 140 SER A CA 1
ATOM 1051 C C . SER A 1 140 ? 4.539 8.479 5.588 1.00 73.06 140 SER A C 1
ATOM 1053 O O . SER A 1 140 ? 4.972 8.455 4.440 1.00 73.06 140 SER A O 1
ATOM 1055 N N . SER A 1 141 ? 5.263 8.865 6.635 1.00 72.25 141 SER A N 1
ATOM 1056 C CA . SER A 1 141 ? 6.668 9.247 6.541 1.00 72.25 141 SER A CA 1
ATOM 1057 C C . SER A 1 141 ? 7.577 8.538 7.548 1.00 72.25 141 SER A C 1
ATOM 1059 O O . SER A 1 141 ? 8.706 8.964 7.778 1.00 72.25 141 SER A O 1
ATOM 1061 N N . GLY A 1 142 ? 7.048 7.518 8.222 1.00 75.38 142 GLY A N 1
ATOM 1062 C CA . GLY A 1 142 ? 7.756 6.749 9.239 1.00 75.38 142 GLY A CA 1
ATOM 1063 C C . GLY A 1 142 ? 8.210 5.386 8.723 1.00 75.38 142 GLY A C 1
ATOM 1064 O O . GLY A 1 142 ? 8.559 5.228 7.551 1.00 75.38 142 GLY A O 1
ATOM 1065 N N . GLU A 1 143 ? 8.195 4.393 9.609 1.00 88.44 143 GLU A N 1
ATOM 1066 C CA . GLU A 1 143 ? 8.423 2.995 9.243 1.00 88.44 143 GLU A CA 1
ATOM 1067 C C . GLU A 1 143 ? 7.080 2.285 9.073 1.00 88.44 143 GLU A C 1
ATOM 1069 O O . GLU A 1 143 ? 6.238 2.301 9.971 1.00 88.44 143 GLU A O 1
ATOM 1074 N N . LEU A 1 144 ? 6.888 1.658 7.918 1.00 93.75 144 LEU A N 1
ATOM 1075 C CA . LEU A 1 144 ? 5.738 0.822 7.627 1.00 93.75 144 LEU A CA 1
ATOM 1076 C C . LEU A 1 144 ? 6.226 -0.573 7.245 1.00 93.75 144 LEU A C 1
ATOM 1078 O O . LEU A 1 144 ? 6.864 -0.766 6.210 1.00 93.75 144 LEU A O 1
ATOM 1082 N N . HIS A 1 145 ? 5.914 -1.549 8.084 1.00 97.81 145 HIS A N 1
ATOM 1083 C CA . HIS A 1 145 ? 6.146 -2.954 7.804 1.00 97.81 145 HIS A CA 1
ATOM 1084 C C . HIS A 1 145 ? 4.806 -3.672 7.697 1.00 97.81 145 HIS A C 1
ATOM 1086 O O . HIS A 1 145 ? 3.994 -3.628 8.621 1.00 97.81 145 HIS A O 1
ATOM 1092 N N . VAL A 1 146 ? 4.572 -4.316 6.561 1.00 97.88 146 VAL A N 1
ATOM 1093 C CA . VAL A 1 146 ? 3.378 -5.120 6.308 1.00 97.88 146 VAL A CA 1
ATOM 1094 C C . VAL A 1 146 ? 3.852 -6.465 5.780 1.00 97.88 146 VAL A C 1
ATOM 1096 O O . VAL A 1 146 ? 4.431 -6.516 4.704 1.00 97.88 146 VAL A O 1
ATOM 1099 N N . GLU A 1 147 ? 3.669 -7.556 6.518 1.00 96.62 147 GLU A N 1
ATOM 1100 C CA . GLU A 1 147 ? 4.106 -8.879 6.037 1.00 96.62 147 GLU A CA 1
ATOM 1101 C C . GLU A 1 147 ? 3.318 -9.310 4.787 1.00 96.62 147 GLU A C 1
ATOM 1103 O O . GLU A 1 147 ? 3.859 -9.967 3.894 1.00 96.62 147 GLU A O 1
ATOM 1108 N N . GLY A 1 148 ? 2.043 -8.916 4.715 1.00 95.12 148 GLY A N 1
ATOM 1109 C CA . GLY A 1 148 ? 1.166 -9.141 3.575 1.00 95.12 148 GLY A CA 1
ATOM 1110 C C . GLY A 1 148 ? 1.194 -8.028 2.524 1.00 95.12 148 GLY A C 1
ATOM 1111 O O . GLY A 1 148 ? 2.201 -7.359 2.275 1.00 95.12 148 GLY A O 1
ATOM 1112 N N . ASP A 1 149 ? 0.044 -7.857 1.879 1.00 95.81 149 ASP A N 1
ATOM 1113 C CA . ASP A 1 149 ? -0.145 -6.885 0.806 1.00 95.81 149 ASP A CA 1
ATOM 1114 C C . ASP A 1 149 ? -0.593 -5.526 1.361 1.00 95.81 149 ASP A C 1
ATOM 1116 O O . ASP A 1 149 ? -1.265 -5.439 2.393 1.00 95.81 149 ASP A O 1
ATOM 1120 N N . ILE A 1 150 ? -0.266 -4.460 0.635 1.00 95.62 150 ILE A N 1
ATOM 1121 C CA . ILE A 1 150 ? -0.839 -3.130 0.836 1.00 95.62 150 ILE A CA 1
ATOM 1122 C C . ILE A 1 150 ? -1.818 -2.858 -0.300 1.00 95.62 150 ILE A C 1
ATOM 1124 O O . ILE A 1 150 ? -1.439 -2.887 -1.472 1.00 95.62 150 ILE A O 1
ATOM 1128 N N . VAL A 1 151 ? -3.070 -2.576 0.049 1.00 93.12 151 VAL A N 1
ATOM 1129 C CA . VAL A 1 151 ? -4.133 -2.236 -0.899 1.00 93.12 151 VAL A CA 1
ATOM 1130 C C . VAL A 1 151 ? -4.626 -0.823 -0.618 1.00 93.12 151 VAL A C 1
ATOM 1132 O O . VAL A 1 151 ? -5.040 -0.522 0.503 1.00 93.12 151 VAL A O 1
ATOM 1135 N N . THR A 1 152 ? -4.584 0.053 -1.620 1.00 88.00 152 THR A N 1
ATOM 1136 C CA . THR A 1 152 ? -5.039 1.443 -1.485 1.00 88.00 152 THR A CA 1
ATOM 1137 C C . THR A 1 152 ? -5.978 1.841 -2.614 1.00 88.00 152 THR A C 1
ATOM 1139 O O . THR A 1 152 ? -5.637 1.651 -3.774 1.00 88.00 152 THR A O 1
ATOM 1142 N N . ASP A 1 153 ? -7.089 2.505 -2.315 1.00 79.00 153 ASP A N 1
ATOM 1143 C CA . ASP A 1 153 ? -8.026 2.940 -3.371 1.00 79.00 153 ASP A CA 1
ATOM 1144 C C . ASP A 1 153 ? -7.846 4.417 -3.771 1.00 79.00 153 ASP A C 1
ATOM 1146 O O . ASP A 1 153 ? -8.547 4.949 -4.631 1.00 79.00 153 ASP A O 1
ATOM 1150 N N . ASN A 1 154 ? -6.906 5.111 -3.127 1.00 78.88 154 ASN A N 1
ATOM 1151 C CA . ASN A 1 154 ? -6.701 6.552 -3.240 1.00 78.88 154 ASN A CA 1
ATOM 1152 C C . ASN A 1 154 ? -5.218 6.909 -3.378 1.00 78.88 154 ASN A C 1
ATOM 1154 O O . ASN A 1 154 ? -4.349 6.044 -3.270 1.00 78.88 154 ASN A O 1
ATOM 1158 N N . HIS A 1 155 ? -4.931 8.199 -3.590 1.00 77.19 155 HIS A N 1
ATOM 1159 C CA . HIS A 1 155 ? -3.555 8.685 -3.679 1.00 77.19 155 HIS A CA 1
ATOM 1160 C C . HIS A 1 155 ? -2.787 8.360 -2.389 1.00 77.19 155 HIS A C 1
ATOM 1162 O O . HIS A 1 155 ? -3.127 8.846 -1.303 1.00 77.19 155 HIS A O 1
ATOM 1168 N N . TRP A 1 156 ? -1.737 7.554 -2.531 1.00 82.88 156 TRP A N 1
ATOM 1169 C CA . TRP A 1 156 ? -0.805 7.229 -1.463 1.00 82.88 156 TRP A CA 1
ATOM 1170 C C . TRP A 1 156 ? 0.523 7.956 -1.675 1.00 82.88 156 TRP A C 1
ATOM 1172 O O . TRP A 1 156 ? 1.198 7.751 -2.682 1.00 82.88 156 TRP A O 1
ATOM 1182 N N . VAL A 1 157 ? 0.901 8.790 -0.704 1.00 81.12 157 VAL A N 1
ATOM 1183 C CA . VAL A 1 157 ? 2.229 9.411 -0.637 1.00 81.12 157 VAL A CA 1
ATOM 1184 C C . VAL A 1 157 ? 2.989 8.809 0.541 1.00 81.12 157 VAL A C 1
ATOM 1186 O O . VAL A 1 157 ? 2.560 8.928 1.694 1.00 81.12 157 VAL A O 1
ATOM 1189 N N . PHE A 1 158 ? 4.116 8.164 0.252 1.00 81.00 158 PHE A N 1
ATOM 1190 C CA . PHE A 1 158 ? 4.981 7.546 1.249 1.00 81.00 158 PHE A CA 1
ATOM 1191 C C . PHE A 1 158 ? 6.396 8.117 1.187 1.00 81.00 158 PHE A C 1
ATOM 1193 O O . PHE A 1 158 ? 6.997 8.147 0.116 1.00 81.00 158 PHE A O 1
ATOM 1200 N N . ASN A 1 159 ? 6.942 8.520 2.335 1.00 79.62 159 ASN A N 1
ATOM 1201 C CA . ASN A 1 159 ? 8.327 8.972 2.452 1.00 79.62 159 ASN A CA 1
ATOM 1202 C C . ASN A 1 159 ? 9.017 8.419 3.705 1.00 79.62 159 ASN A C 1
ATOM 1204 O O . ASN A 1 159 ? 9.027 9.085 4.735 1.00 79.62 159 ASN A O 1
ATOM 1208 N N . GLY A 1 160 ? 9.623 7.242 3.640 1.00 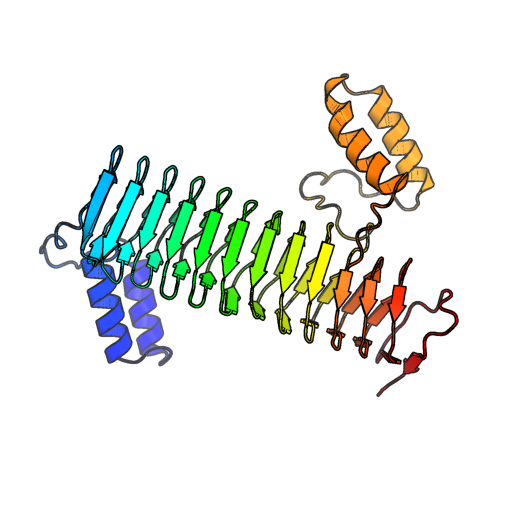80.88 160 GLY A N 1
ATOM 1209 C CA . GLY A 1 160 ? 10.214 6.636 4.831 1.00 80.88 160 GLY A CA 1
ATOM 1210 C C . GLY A 1 160 ? 10.796 5.261 4.565 1.00 80.88 160 GLY A C 1
ATOM 1211 O O . GLY A 1 160 ? 11.376 5.028 3.505 1.00 80.88 160 GLY A O 1
ATOM 1212 N N . LYS A 1 161 ? 10.637 4.348 5.525 1.00 89.94 161 LYS A N 1
ATOM 1213 C CA . LYS A 1 161 ? 11.063 2.954 5.383 1.00 89.94 161 LYS A CA 1
ATOM 1214 C C . LYS A 1 161 ? 9.850 2.054 5.177 1.00 89.94 161 LYS A C 1
ATOM 1216 O O . LYS A 1 161 ? 9.018 1.962 6.073 1.00 89.94 161 LYS A O 1
ATOM 1221 N N . LEU A 1 162 ? 9.752 1.396 4.025 1.00 94.94 162 LEU A N 1
ATOM 1222 C CA . LEU A 1 162 ? 8.644 0.496 3.694 1.00 94.94 162 LEU A CA 1
ATOM 1223 C C . LEU A 1 162 ? 9.158 -0.908 3.404 1.00 94.94 162 LEU A C 1
ATOM 1225 O O . LEU A 1 162 ? 10.014 -1.086 2.546 1.00 94.94 162 LEU A O 1
ATOM 1229 N N . ASN A 1 163 ? 8.567 -1.900 4.061 1.00 97.69 163 ASN A N 1
ATOM 1230 C CA . ASN A 1 163 ? 8.746 -3.310 3.740 1.00 97.69 163 ASN A CA 1
ATOM 1231 C C . ASN A 1 163 ? 7.371 -3.950 3.555 1.00 97.69 163 ASN A C 1
ATOM 1233 O O . ASN A 1 163 ? 6.596 -3.975 4.512 1.00 97.69 163 ASN A O 1
ATOM 1237 N N . CYS A 1 164 ? 7.076 -4.466 2.363 1.00 97.62 164 CYS A N 1
ATOM 1238 C CA . CYS A 1 164 ? 5.835 -5.202 2.117 1.00 97.62 164 CYS A CA 1
ATOM 1239 C C . CYS A 1 164 ? 5.974 -6.305 1.069 1.00 97.62 164 CYS A C 1
ATOM 1241 O O . CYS A 1 164 ? 6.991 -6.385 0.375 1.00 97.62 164 CYS A O 1
ATOM 1243 N N . LYS A 1 165 ? 4.956 -7.169 0.965 1.00 97.81 165 LYS A N 1
ATOM 1244 C CA . LYS A 1 165 ? 4.919 -8.210 -0.064 1.00 97.81 165 LYS A CA 1
ATOM 1245 C C . LYS A 1 165 ? 4.554 -7.631 -1.424 1.00 97.81 165 LYS A C 1
ATOM 1247 O O . LYS A 1 165 ? 5.404 -7.574 -2.301 1.00 97.81 165 LYS A O 1
ATOM 1252 N N . ASN A 1 166 ? 3.314 -7.181 -1.585 1.00 96.94 166 ASN A N 1
ATOM 1253 C CA . ASN A 1 166 ? 2.828 -6.561 -2.816 1.00 96.94 166 ASN A CA 1
ATOM 1254 C C . ASN A 1 166 ? 2.187 -5.208 -2.520 1.00 96.94 166 ASN A C 1
ATOM 1256 O O . ASN A 1 166 ? 1.664 -4.984 -1.425 1.00 96.94 166 ASN A O 1
ATOM 1260 N N . ILE A 1 167 ? 2.134 -4.350 -3.534 1.00 97.50 167 ILE A N 1
ATOM 1261 C CA . ILE A 1 167 ? 1.343 -3.120 -3.510 1.00 97.50 167 ILE A CA 1
ATOM 1262 C C . ILE A 1 167 ? 0.299 -3.181 -4.620 1.00 97.50 167 ILE A C 1
ATOM 1264 O O . ILE A 1 167 ? 0.635 -3.399 -5.783 1.00 97.50 167 ILE A O 1
ATOM 1268 N N . ARG A 1 168 ? -0.970 -2.949 -4.278 1.00 95.25 168 ARG A N 1
ATOM 1269 C CA . ARG A 1 168 ? -2.058 -2.783 -5.246 1.00 95.25 168 ARG A CA 1
ATOM 1270 C C . ARG A 1 168 ? -2.778 -1.468 -5.001 1.00 95.25 168 ARG A C 1
ATOM 1272 O O . ARG A 1 168 ? -3.258 -1.224 -3.899 1.00 95.25 168 ARG A O 1
ATOM 1279 N N . SER A 1 169 ? -2.877 -0.636 -6.027 1.00 92.56 169 SER A N 1
ATOM 1280 C CA . SER A 1 169 ? -3.636 0.604 -5.967 1.00 92.56 169 SER A CA 1
ATOM 1281 C C . SER A 1 169 ? -4.493 0.812 -7.199 1.00 92.56 169 SER A C 1
ATOM 1283 O O . SER A 1 169 ? -4.044 0.605 -8.323 1.00 92.56 169 SER A O 1
ATOM 1285 N N . SER A 1 170 ? -5.721 1.279 -7.002 1.00 88.50 170 SER A N 1
ATOM 1286 C CA . SER A 1 170 ? -6.552 1.789 -8.098 1.00 88.50 170 SER A CA 1
ATOM 1287 C C . SER A 1 170 ? -6.257 3.259 -8.426 1.00 88.50 170 SER A C 1
ATOM 1289 O O . SER A 1 170 ? -6.990 3.876 -9.194 1.00 88.50 170 SER A O 1
ATOM 1291 N N . SER A 1 171 ? -5.232 3.853 -7.808 1.00 87.19 171 SER A N 1
ATOM 1292 C CA . SER A 1 171 ? -4.893 5.272 -7.919 1.00 87.19 171 SER A CA 1
ATOM 1293 C C . SER A 1 171 ? -3.375 5.484 -8.022 1.00 87.19 171 SER A C 1
ATOM 1295 O O . SER A 1 171 ? -2.612 4.555 -8.306 1.00 87.19 171 SER A O 1
ATOM 1297 N N . LYS A 1 172 ? -2.940 6.732 -7.829 1.00 86.88 172 LYS A N 1
ATOM 1298 C CA . LYS A 1 172 ? -1.537 7.141 -7.836 1.00 86.88 172 LYS A CA 1
ATOM 1299 C C . LYS A 1 172 ? -0.820 6.709 -6.559 1.00 86.88 172 LYS A C 1
ATOM 1301 O O . LYS A 1 172 ? -1.306 6.941 -5.451 1.00 86.88 172 LYS A O 1
ATOM 1306 N N . ILE A 1 173 ? 0.381 6.169 -6.720 1.00 88.50 173 ILE A N 1
ATOM 1307 C CA . ILE A 1 173 ? 1.315 5.876 -5.638 1.00 88.50 173 ILE A CA 1
ATOM 1308 C C . ILE A 1 173 ? 2.587 6.683 -5.868 1.00 88.50 173 ILE A C 1
ATOM 1310 O O . ILE A 1 173 ? 3.222 6.553 -6.912 1.00 88.50 173 ILE A O 1
ATOM 1314 N N . LYS A 1 174 ? 2.972 7.493 -4.880 1.00 87.62 174 LYS A N 1
ATOM 1315 C CA . LYS A 1 174 ? 4.236 8.231 -4.857 1.00 87.62 174 LYS A CA 1
ATOM 1316 C C . LYS A 1 174 ? 5.088 7.727 -3.703 1.00 87.62 174 LYS A C 1
ATOM 1318 O O . LYS A 1 174 ? 4.733 7.902 -2.539 1.00 87.62 174 LYS A O 1
ATOM 1323 N N . LEU A 1 175 ? 6.206 7.099 -4.041 1.00 88.69 175 LEU A N 1
ATOM 1324 C CA . LEU A 1 175 ? 7.109 6.458 -3.098 1.00 88.69 175 LEU A CA 1
ATOM 1325 C C . LEU A 1 175 ? 8.456 7.186 -3.034 1.00 88.69 175 LEU A C 1
ATOM 1327 O O . LEU A 1 175 ? 9.061 7.509 -4.061 1.00 88.69 175 LEU A O 1
ATOM 1331 N N . SER A 1 176 ? 8.942 7.406 -1.813 1.00 85.06 176 SER A N 1
ATOM 1332 C CA . SER A 1 176 ? 10.309 7.835 -1.545 1.00 85.06 176 SER A CA 1
ATOM 1333 C C . SER A 1 176 ? 10.884 7.260 -0.250 1.00 85.06 176 SER A C 1
ATOM 1335 O O . SER A 1 176 ? 10.150 6.933 0.682 1.00 85.06 176 SER A O 1
ATOM 1337 N N . GLY A 1 177 ? 12.212 7.175 -0.174 1.00 85.12 177 GLY A N 1
ATOM 1338 C CA . GLY A 1 177 ? 12.936 6.656 0.992 1.00 85.12 177 GLY A CA 1
ATOM 1339 C C . GLY A 1 177 ? 13.531 5.267 0.751 1.00 85.12 177 GLY A C 1
ATOM 1340 O O . GLY A 1 177 ? 13.976 4.987 -0.355 1.00 85.12 177 GLY A O 1
ATOM 1341 N N . ASN A 1 178 ? 13.589 4.421 1.782 1.00 88.50 178 ASN A N 1
ATOM 1342 C CA . ASN A 1 178 ? 14.131 3.061 1.692 1.00 88.50 178 ASN A CA 1
ATOM 1343 C C . ASN A 1 178 ? 12.979 2.056 1.599 1.00 88.50 178 ASN A C 1
ATOM 1345 O O . ASN A 1 178 ? 12.236 1.864 2.561 1.00 88.50 178 ASN A O 1
ATOM 1349 N N . ILE A 1 179 ? 12.785 1.464 0.427 1.00 95.19 179 ILE A N 1
ATOM 1350 C CA . ILE A 1 179 ? 11.579 0.704 0.116 1.00 95.19 179 ILE A CA 1
ATOM 1351 C C . ILE A 1 179 ? 11.959 -0.661 -0.435 1.00 95.19 179 ILE A C 1
ATOM 1353 O O . ILE A 1 179 ? 12.675 -0.765 -1.428 1.00 95.19 179 ILE A O 1
ATOM 1357 N N . SER A 1 180 ? 11.435 -1.710 0.188 1.00 97.44 180 SER A N 1
ATOM 1358 C CA . SER A 1 180 ? 11.564 -3.090 -0.259 1.00 97.44 180 SER A CA 1
ATOM 1359 C C . SER A 1 180 ? 10.179 -3.704 -0.434 1.00 97.44 180 SER A C 1
ATOM 1361 O O . SER A 1 180 ? 9.447 -3.928 0.531 1.00 97.44 180 SER A O 1
ATOM 1363 N N . ILE A 1 181 ? 9.831 -3.998 -1.678 1.00 98.31 181 ILE A N 1
ATOM 1364 C CA . ILE A 1 181 ? 8.615 -4.708 -2.070 1.00 98.31 181 ILE A CA 1
ATOM 1365 C C . ILE A 1 181 ? 9.081 -6.057 -2.603 1.00 98.31 181 ILE A C 1
ATOM 1367 O O . ILE A 1 181 ? 9.852 -6.097 -3.557 1.00 98.31 181 ILE A O 1
ATOM 1371 N N . THR A 1 182 ? 8.718 -7.162 -1.955 1.00 98.12 182 THR A N 1
ATOM 1372 C CA . THR A 1 182 ? 9.282 -8.478 -2.318 1.00 98.12 182 THR A CA 1
ATOM 1373 C C . THR A 1 182 ? 8.618 -9.111 -3.538 1.00 98.12 182 THR A C 1
ATOM 1375 O O . THR A 1 182 ? 9.245 -9.938 -4.193 1.00 98.12 182 THR A O 1
ATOM 1378 N N . GLY A 1 183 ? 7.384 -8.721 -3.845 1.00 98.00 183 GLY A N 1
ATOM 1379 C CA . GLY A 1 183 ? 6.618 -9.134 -5.014 1.00 98.00 183 GLY A CA 1
ATOM 1380 C C . GLY A 1 183 ? 6.300 -7.952 -5.926 1.00 98.00 183 GLY A C 1
ATOM 1381 O O . GLY A 1 183 ? 7.181 -7.151 -6.246 1.00 98.00 183 GLY A O 1
ATOM 1382 N N . ASP A 1 184 ? 5.038 -7.859 -6.334 1.00 98.00 184 ASP A N 1
ATOM 1383 C CA . ASP A 1 184 ? 4.592 -7.014 -7.439 1.00 98.00 184 ASP A CA 1
ATOM 1384 C C . ASP A 1 184 ? 4.047 -5.655 -6.981 1.00 98.00 184 ASP A C 1
ATOM 1386 O O . ASP A 1 184 ? 3.523 -5.485 -5.871 1.00 98.00 184 ASP A O 1
ATOM 1390 N N . VAL A 1 185 ? 4.089 -4.694 -7.901 1.00 98.19 185 VAL A N 1
ATOM 1391 C CA . VAL A 1 185 ? 3.404 -3.404 -7.801 1.00 98.19 185 VAL A CA 1
ATOM 1392 C C . VAL A 1 185 ? 2.386 -3.292 -8.924 1.00 98.19 185 VAL A C 1
ATOM 1394 O O . VAL A 1 185 ? 2.740 -3.334 -10.097 1.00 98.19 185 VAL A O 1
ATOM 1397 N N . ILE A 1 186 ? 1.120 -3.086 -8.571 1.00 97.19 186 ILE A N 1
ATOM 1398 C CA . ILE A 1 186 ? 0.044 -2.804 -9.521 1.00 97.19 186 ILE A CA 1
ATOM 1399 C C . ILE A 1 186 ? -0.585 -1.466 -9.141 1.00 97.19 186 ILE A C 1
ATOM 1401 O O . ILE A 1 186 ? -1.063 -1.321 -8.019 1.00 97.19 186 ILE A O 1
ATOM 1405 N N . ALA A 1 187 ? -0.587 -0.487 -10.042 1.00 95.25 187 ALA A N 1
ATOM 1406 C CA . ALA A 1 187 ? -1.127 0.847 -9.772 1.00 95.25 187 ALA A CA 1
ATOM 1407 C C . ALA A 1 187 ? -1.817 1.456 -11.002 1.00 95.25 187 ALA A C 1
ATOM 1409 O O . ALA A 1 187 ? -1.621 0.997 -12.123 1.00 95.25 187 ALA A O 1
ATOM 1410 N N . GLU A 1 188 ? -2.584 2.532 -10.826 1.00 92.69 188 GLU A N 1
ATOM 1411 C CA . GLU A 1 188 ? -2.972 3.379 -11.965 1.00 92.69 188 GLU A CA 1
ATOM 1412 C C . GLU A 1 188 ? -1.765 4.219 -12.415 1.00 92.69 188 GLU A C 1
ATOM 1414 O O . GLU A 1 188 ? -1.406 4.252 -13.593 1.00 92.69 188 GLU A O 1
ATOM 1419 N N . GLU A 1 189 ? -1.089 4.838 -11.447 1.00 93.06 189 GLU A N 1
ATOM 1420 C CA . GLU A 1 189 ? 0.133 5.612 -11.644 1.00 93.06 189 GLU A CA 1
ATOM 1421 C C . GLU A 1 189 ? 1.142 5.274 -10.542 1.00 93.06 189 GLU A C 1
ATOM 1423 O O . GLU A 1 189 ? 0.814 5.308 -9.356 1.00 93.06 189 GLU A O 1
ATOM 1428 N N . PHE A 1 190 ? 2.374 4.955 -10.925 1.00 94.75 190 PHE A N 1
ATOM 1429 C CA . PHE A 1 190 ? 3.464 4.632 -10.015 1.00 94.75 190 PHE A CA 1
ATOM 1430 C C . PHE A 1 190 ? 4.612 5.622 -10.195 1.00 94.75 190 PHE A C 1
ATOM 1432 O O . PHE A 1 190 ? 5.226 5.686 -11.260 1.00 94.75 190 PHE A O 1
ATOM 1439 N N . VAL A 1 191 ? 4.910 6.386 -9.146 1.00 89.94 191 VAL A N 1
ATOM 1440 C CA . VAL A 1 191 ? 5.942 7.423 -9.141 1.00 89.94 191 VAL A CA 1
ATOM 1441 C C . VAL A 1 191 ? 6.962 7.146 -8.048 1.00 89.94 191 VAL A C 1
ATOM 1443 O O . VAL A 1 191 ? 6.620 6.994 -6.876 1.00 89.94 191 VAL A O 1
ATOM 1446 N N . VAL A 1 192 ? 8.235 7.164 -8.423 1.00 88.50 192 VAL A N 1
ATOM 1447 C CA . VAL A 1 192 ? 9.371 7.130 -7.504 1.00 88.50 192 VAL A CA 1
ATOM 1448 C C . VAL A 1 192 ? 10.129 8.438 -7.623 1.00 88.50 192 VAL A C 1
ATOM 1450 O O . VAL A 1 192 ? 10.703 8.726 -8.673 1.00 88.50 192 VAL A O 1
ATOM 1453 N N . SER A 1 193 ? 10.147 9.222 -6.547 1.00 72.56 193 SER A N 1
ATOM 1454 C CA . SER A 1 193 ? 10.788 10.540 -6.556 1.00 72.56 193 SER A CA 1
ATOM 1455 C C . SER A 1 193 ? 12.240 10.513 -6.075 1.00 72.56 193 SER A C 1
ATOM 1457 O O . SER A 1 193 ? 13.065 11.222 -6.643 1.00 72.56 193 SER A O 1
ATOM 1459 N N . LYS A 1 194 ? 12.567 9.716 -5.045 1.00 75.50 194 LYS A N 1
ATOM 1460 C CA . LYS A 1 194 ? 13.926 9.599 -4.478 1.00 75.50 194 LYS A CA 1
ATOM 1461 C C . LYS A 1 194 ? 14.080 8.399 -3.538 1.00 75.50 194 LYS A C 1
ATOM 1463 O O . LYS A 1 194 ? 13.107 7.968 -2.923 1.00 75.50 194 LYS A O 1
ATOM 1468 N N . GLY A 1 195 ? 15.319 7.963 -3.329 1.00 79.19 195 GLY A N 1
ATOM 1469 C CA . GLY A 1 195 ? 15.684 6.932 -2.353 1.00 79.19 195 GLY A CA 1
ATOM 1470 C C . GLY A 1 195 ? 15.919 5.551 -2.966 1.00 79.19 195 GLY A C 1
ATOM 1471 O O . GLY A 1 195 ? 15.819 5.364 -4.177 1.00 79.19 195 GLY A O 1
ATOM 1472 N N . GLU A 1 196 ? 16.296 4.594 -2.123 1.00 86.56 196 GLU A N 1
ATOM 1473 C CA . GLU A 1 196 ? 16.595 3.221 -2.528 1.00 86.56 196 GLU A CA 1
ATOM 1474 C C . GLU A 1 196 ? 15.312 2.401 -2.582 1.00 86.56 196 GLU A C 1
ATOM 1476 O O . GLU A 1 196 ? 14.715 2.105 -1.546 1.00 86.56 196 GLU A O 1
ATOM 1481 N N . ILE A 1 197 ? 14.901 2.004 -3.784 1.00 92.44 197 ILE A N 1
ATOM 1482 C CA . ILE A 1 197 ? 13.701 1.189 -3.977 1.00 92.44 197 ILE A CA 1
ATOM 1483 C C . ILE A 1 197 ? 14.079 -0.132 -4.625 1.00 92.44 197 ILE A C 1
ATOM 1485 O O . ILE A 1 197 ? 14.769 -0.162 -5.642 1.00 92.44 197 ILE A O 1
ATOM 1489 N N . LYS A 1 198 ? 13.606 -1.227 -4.038 1.00 96.38 198 LYS A N 1
ATOM 1490 C CA . LYS A 1 198 ? 13.744 -2.584 -4.556 1.00 96.38 198 LYS A CA 1
ATOM 1491 C C . LYS A 1 198 ? 12.356 -3.179 -4.733 1.00 96.38 198 LYS A C 1
ATOM 1493 O O . LYS A 1 198 ? 11.610 -3.282 -3.763 1.00 96.38 198 LYS A O 1
ATOM 1498 N N . VAL A 1 199 ? 12.034 -3.569 -5.958 1.00 97.94 199 VAL A N 1
ATOM 1499 C CA . VAL A 1 199 ? 10.840 -4.347 -6.295 1.00 97.94 199 VAL A CA 1
ATOM 1500 C C . VAL A 1 199 ? 11.305 -5.724 -6.746 1.00 97.94 199 VAL A C 1
ATOM 1502 O O . VAL A 1 199 ? 12.113 -5.836 -7.664 1.00 97.94 199 VAL A O 1
ATOM 1505 N N . GLY A 1 200 ? 10.863 -6.762 -6.045 1.00 97.56 200 GLY A N 1
ATOM 1506 C CA . GLY A 1 200 ? 11.268 -8.143 -6.282 1.00 97.56 200 GLY A CA 1
ATOM 1507 C C . GLY A 1 200 ? 10.516 -8.829 -7.422 1.00 97.56 200 GLY A C 1
ATOM 1508 O O . GLY A 1 200 ? 11.009 -9.840 -7.909 1.00 97.56 200 GLY A O 1
ATOM 1509 N N . GLY A 1 201 ? 9.365 -8.288 -7.831 1.00 97.75 201 GLY A N 1
ATOM 1510 C CA . GLY A 1 201 ? 8.539 -8.787 -8.927 1.00 97.75 201 GLY A CA 1
ATOM 1511 C C . GLY A 1 201 ? 8.242 -7.727 -9.989 1.00 97.75 201 GLY A C 1
ATOM 1512 O O . GLY A 1 201 ? 9.050 -6.829 -10.245 1.00 97.75 201 GLY A O 1
ATOM 1513 N N . ASP A 1 202 ? 7.077 -7.852 -10.618 1.00 98.31 202 ASP A N 1
ATOM 1514 C CA . ASP A 1 202 ? 6.666 -7.022 -11.747 1.00 98.31 202 ASP A CA 1
ATOM 1515 C C . ASP A 1 202 ? 6.109 -5.662 -11.287 1.00 98.31 202 ASP A C 1
ATOM 1517 O O . ASP A 1 202 ? 5.482 -5.534 -10.232 1.00 98.31 202 ASP A O 1
ATOM 1521 N N . ILE A 1 203 ? 6.282 -4.629 -12.114 1.00 98.38 203 ILE A N 1
ATOM 1522 C CA . ILE A 1 203 ? 5.605 -3.336 -11.968 1.00 98.38 203 ILE A CA 1
ATOM 1523 C C . ILE A 1 203 ? 4.633 -3.166 -13.128 1.00 98.38 203 ILE A C 1
ATOM 1525 O O . ILE A 1 203 ? 5.049 -3.048 -14.280 1.00 98.38 203 ILE A O 1
ATOM 1529 N N . LYS A 1 204 ? 3.341 -3.074 -12.818 1.00 98.19 204 LYS A N 1
ATOM 1530 C CA . LYS A 1 204 ? 2.284 -2.815 -13.791 1.00 98.19 204 LYS A CA 1
ATOM 1531 C C . LYS A 1 204 ? 1.495 -1.562 -13.439 1.00 98.19 204 LYS A C 1
ATOM 1533 O O . LYS A 1 204 ? 0.784 -1.537 -12.437 1.00 98.19 204 LYS A O 1
ATOM 1538 N N . ALA A 1 205 ? 1.568 -0.532 -14.273 1.00 96.88 205 ALA A N 1
ATOM 1539 C CA . ALA A 1 205 ? 0.734 0.657 -14.107 1.00 96.88 205 ALA A CA 1
ATOM 1540 C C . ALA A 1 205 ? 0.502 1.381 -15.425 1.00 96.88 205 ALA A C 1
ATOM 1542 O O . ALA A 1 205 ? 1.330 1.294 -16.321 1.00 96.88 205 ALA A O 1
ATOM 1543 N N . LYS A 1 206 ? -0.587 2.147 -15.563 1.00 93.12 206 LYS A N 1
ATOM 1544 C CA . LYS A 1 206 ? -0.796 2.925 -16.798 1.00 93.12 206 LYS A CA 1
ATOM 1545 C C . LYS A 1 206 ? 0.299 3.966 -16.982 1.00 93.12 206 LYS A C 1
ATOM 1547 O O . LYS A 1 206 ? 0.755 4.174 -18.101 1.00 93.12 206 LYS A O 1
ATOM 1552 N N . LYS A 1 207 ? 0.722 4.601 -15.890 1.00 94.00 207 LYS A N 1
ATOM 1553 C CA . LYS A 1 207 ? 1.825 5.562 -15.878 1.00 94.00 207 LYS A CA 1
ATOM 1554 C C . LYS A 1 207 ? 2.888 5.121 -14.889 1.00 94.00 207 LYS A C 1
ATOM 1556 O O . LYS A 1 207 ? 2.591 4.898 -13.720 1.00 94.00 207 LYS A O 1
ATOM 1561 N N . ILE A 1 208 ? 4.126 5.018 -15.347 1.00 95.00 208 ILE A N 1
ATOM 1562 C CA . ILE A 1 208 ? 5.281 4.634 -14.539 1.00 95.00 208 ILE A CA 1
ATOM 1563 C C . ILE A 1 208 ? 6.328 5.728 -14.675 1.00 95.00 208 ILE A C 1
ATOM 1565 O O . ILE A 1 208 ? 6.769 6.047 -15.777 1.00 95.00 208 ILE A O 1
ATOM 1569 N N . ASN A 1 209 ? 6.736 6.300 -13.549 1.00 90.81 209 ASN A N 1
ATOM 1570 C CA . ASN A 1 209 ? 7.756 7.329 -13.487 1.00 90.81 209 ASN A CA 1
ATOM 1571 C C . ASN A 1 209 ? 8.780 6.998 -12.401 1.00 90.81 209 ASN A C 1
ATOM 1573 O O . ASN A 1 209 ? 8.541 7.223 -11.217 1.00 90.81 209 ASN A O 1
ATOM 1577 N N . ILE A 1 210 ? 9.929 6.467 -12.806 1.00 90.12 210 ILE A N 1
ATOM 1578 C CA . ILE A 1 210 ? 10.984 6.038 -11.894 1.00 90.12 210 ILE A CA 1
ATOM 1579 C C . ILE A 1 210 ? 12.165 6.995 -11.975 1.00 90.12 210 ILE A C 1
ATOM 1581 O O . ILE A 1 210 ? 12.829 7.072 -13.010 1.00 90.12 210 ILE A O 1
ATOM 1585 N N . ALA A 1 211 ? 12.412 7.698 -10.862 1.00 72.31 211 ALA A N 1
ATOM 1586 C CA . ALA A 1 211 ? 13.580 8.539 -10.603 1.00 72.31 211 ALA A CA 1
ATOM 1587 C C . ALA A 1 211 ? 13.938 9.501 -11.750 1.00 72.31 211 ALA A C 1
ATOM 1589 O O . ALA A 1 211 ? 15.105 9.855 -11.943 1.00 72.31 211 ALA A O 1
ATOM 1590 N N . SER A 1 212 ? 12.932 9.953 -12.508 1.00 57.81 212 SER A N 1
ATOM 1591 C CA . SER A 1 212 ? 13.112 11.031 -13.467 1.00 57.81 212 SER A CA 1
ATOM 1592 C C . SER A 1 212 ? 13.061 12.354 -12.699 1.00 57.81 212 SER A C 1
ATOM 1594 O O . SER A 1 212 ? 12.005 12.868 -12.338 1.00 57.81 212 SER A O 1
ATOM 1596 N N . SER A 1 213 ? 14.232 12.915 -12.400 1.00 46.16 213 SER A N 1
ATOM 1597 C CA . SER A 1 213 ? 14.390 14.173 -11.651 1.00 46.16 213 SER A CA 1
ATOM 1598 C C . SER A 1 213 ? 13.831 15.416 -12.371 1.00 46.16 213 SER A C 1
ATOM 1600 O O . SER A 1 213 ? 14.227 16.531 -12.058 1.00 46.16 213 SER A O 1
ATOM 1602 N N . PHE A 1 214 ? 12.945 15.256 -13.359 1.00 40.94 214 PHE A N 1
ATOM 1603 C CA . PHE A 1 214 ? 12.526 16.332 -14.256 1.00 40.94 214 PHE A CA 1
ATOM 1604 C C . PHE A 1 214 ? 11.026 16.416 -14.545 1.00 40.94 214 PHE A C 1
ATOM 1606 O O . PHE A 1 214 ? 10.641 17.306 -15.296 1.00 40.94 214 PHE A O 1
ATOM 1613 N N . THR A 1 215 ? 10.160 15.560 -13.988 1.00 38.41 215 THR A N 1
ATOM 1614 C CA . THR A 1 215 ? 8.725 15.627 -14.350 1.00 38.41 215 THR A CA 1
ATOM 1615 C C . THR A 1 215 ? 7.756 15.896 -13.208 1.00 38.41 215 THR A C 1
ATOM 1617 O O . THR A 1 215 ? 6.584 16.106 -13.489 1.00 38.41 215 THR A O 1
ATOM 1620 N N . GLU A 1 216 ? 8.200 15.942 -11.953 1.00 36.00 216 GLU A N 1
ATOM 1621 C CA . GLU A 1 216 ? 7.347 16.371 -10.838 1.00 36.00 216 GLU A CA 1
ATOM 1622 C C . GLU A 1 216 ? 8.131 17.232 -9.853 1.00 36.00 216 GLU A C 1
ATOM 1624 O O . GLU A 1 216 ? 8.466 16.816 -8.744 1.00 36.00 216 GLU A O 1
ATOM 1629 N N . ILE A 1 217 ? 8.371 18.483 -10.239 1.00 35.88 217 ILE A N 1
ATOM 1630 C CA . ILE A 1 217 ? 8.172 19.522 -9.234 1.00 35.88 217 ILE A CA 1
ATOM 1631 C C . ILE A 1 217 ? 6.659 19.486 -8.978 1.00 35.88 217 ILE A C 1
ATOM 1633 O O . ILE A 1 217 ? 5.886 19.701 -9.908 1.00 35.88 217 ILE A O 1
ATOM 1637 N N . ASP A 1 218 ? 6.225 19.134 -7.766 1.00 34.19 218 ASP A N 1
ATOM 1638 C CA . ASP A 1 218 ? 4.859 19.435 -7.319 1.00 34.19 218 ASP A CA 1
ATOM 1639 C C . ASP A 1 218 ? 4.755 20.967 -7.289 1.00 34.19 218 ASP A C 1
ATOM 1641 O O . ASP A 1 218 ? 5.078 21.609 -6.290 1.00 34.19 218 ASP A O 1
ATOM 1645 N N . VAL A 1 219 ? 4.401 21.578 -8.423 1.00 34.16 219 VAL A N 1
ATOM 1646 C CA . VAL A 1 219 ? 4.157 23.020 -8.537 1.00 34.16 219 VAL A CA 1
ATOM 1647 C C . VAL A 1 219 ? 2.707 23.322 -8.144 1.00 34.16 219 VAL A C 1
ATOM 1649 O O . VAL A 1 219 ? 2.025 24.095 -8.798 1.00 34.16 219 VAL A O 1
ATOM 1652 N N . ASP A 1 220 ? 2.232 22.773 -7.025 1.00 32.19 220 ASP A N 1
ATOM 1653 C CA . ASP A 1 220 ? 0.980 23.223 -6.389 1.00 32.19 220 ASP A CA 1
ATOM 1654 C C . ASP A 1 220 ? 1.159 24.588 -5.675 1.00 32.19 220 ASP A C 1
ATOM 1656 O O . ASP A 1 220 ? 0.308 25.018 -4.899 1.00 32.19 220 ASP A O 1
ATOM 1660 N N . PHE A 1 221 ? 2.269 25.298 -5.931 1.00 32.25 221 PHE A N 1
ATOM 1661 C CA . PHE A 1 221 ? 2.591 26.596 -5.326 1.00 32.25 221 PHE A CA 1
ATOM 1662 C C . PHE A 1 221 ? 2.940 27.729 -6.302 1.00 32.25 221 PHE A C 1
ATOM 1664 O O . PHE A 1 221 ? 3.220 28.832 -5.840 1.00 32.25 221 PHE A O 1
ATOM 1671 N N . VAL A 1 222 ? 2.923 27.522 -7.624 1.00 32.59 222 VAL A N 1
ATOM 1672 C CA . VAL A 1 222 ? 3.299 28.588 -8.573 1.00 32.59 222 VAL A CA 1
ATOM 1673 C C . VAL A 1 222 ? 2.329 28.624 -9.752 1.00 32.59 222 VAL A C 1
ATOM 1675 O O . VAL A 1 222 ? 2.624 28.152 -10.842 1.00 32.59 222 VAL A O 1
ATOM 1678 N N . ASN A 1 223 ? 1.157 29.220 -9.522 1.00 31.06 223 ASN A N 1
ATOM 1679 C CA . ASN A 1 223 ? 0.220 29.613 -10.586 1.00 31.06 223 ASN A CA 1
ATOM 1680 C C . ASN A 1 223 ? 0.625 30.920 -11.299 1.00 31.06 223 ASN A C 1
ATOM 1682 O O . ASN A 1 223 ? -0.156 31.480 -12.060 1.00 31.06 223 ASN A O 1
ATOM 1686 N N . GLU A 1 224 ? 1.839 31.416 -11.089 1.00 33.66 224 GLU A N 1
ATOM 1687 C CA . GLU A 1 224 ? 2.385 32.557 -11.820 1.00 33.66 224 GLU A CA 1
ATOM 1688 C C . GLU A 1 224 ? 3.759 32.153 -12.327 1.00 33.66 224 GLU A C 1
ATOM 1690 O O . GLU A 1 224 ? 4.669 32.243 -11.535 1.00 33.66 224 GLU A O 1
ATOM 1695 N N . PHE A 1 225 ? 3.912 31.639 -13.554 1.00 41.12 225 PHE A N 1
ATOM 1696 C CA . PHE A 1 225 ? 5.095 31.778 -14.439 1.00 41.12 225 PHE A CA 1
ATOM 1697 C C . PHE A 1 225 ? 4.878 30.883 -15.679 1.00 41.12 225 PHE A C 1
ATOM 1699 O O . PHE A 1 225 ? 5.464 29.810 -15.804 1.00 41.12 225 PHE A O 1
ATOM 1706 N N . GLU A 1 226 ? 4.023 31.318 -16.611 1.00 38.50 226 GLU A N 1
ATOM 1707 C CA . GLU A 1 226 ? 3.717 30.593 -17.864 1.00 38.50 226 GLU A CA 1
ATOM 1708 C C . GLU A 1 226 ? 4.848 30.622 -18.923 1.00 38.50 226 GLU A C 1
ATOM 1710 O O . GLU A 1 226 ? 4.726 29.987 -19.968 1.00 38.50 226 GLU A O 1
ATOM 1715 N N . ASP A 1 227 ? 5.984 31.285 -18.669 1.00 38.12 227 ASP A N 1
ATOM 1716 C CA . ASP A 1 227 ? 6.993 31.580 -19.702 1.00 38.12 227 ASP A CA 1
ATOM 1717 C C . ASP A 1 227 ? 8.413 31.061 -19.395 1.00 38.12 227 ASP A C 1
ATOM 1719 O O . ASP A 1 227 ? 9.393 31.798 -19.497 1.00 38.12 227 ASP A O 1
ATOM 1723 N N . ILE A 1 228 ? 8.578 29.778 -19.058 1.00 39.34 228 ILE A N 1
ATOM 1724 C CA . ILE A 1 228 ? 9.920 29.165 -18.963 1.00 39.34 228 ILE A CA 1
ATOM 1725 C C . ILE A 1 228 ? 10.034 28.032 -19.978 1.00 39.34 228 ILE A C 1
ATOM 1727 O O . ILE A 1 228 ? 9.474 26.954 -19.795 1.00 39.34 228 ILE A O 1
ATOM 1731 N N . LYS A 1 229 ? 10.764 28.284 -21.073 1.00 39.59 229 LYS A N 1
ATOM 1732 C CA . LYS A 1 229 ? 10.875 27.344 -22.201 1.00 39.59 229 LYS A CA 1
ATOM 1733 C C . LYS A 1 229 ? 12.222 26.616 -22.277 1.00 39.59 229 LYS A C 1
ATOM 1735 O O . LYS A 1 229 ? 12.280 25.613 -22.977 1.00 39.59 229 LYS A O 1
ATOM 1740 N N . ASN A 1 230 ? 13.276 27.043 -21.560 1.00 40.69 230 ASN A N 1
ATOM 1741 C CA . ASN A 1 230 ? 14.594 26.376 -21.561 1.00 40.69 230 ASN A CA 1
ATOM 1742 C C . ASN A 1 230 ? 15.386 26.497 -20.235 1.00 40.69 230 ASN A C 1
ATOM 1744 O O . ASN A 1 230 ? 15.150 27.383 -19.418 1.00 40.69 230 ASN A O 1
ATOM 1748 N N . LEU A 1 231 ? 16.407 25.638 -20.058 1.00 38.12 231 LEU A N 1
ATOM 1749 C CA . LEU A 1 231 ? 17.294 25.565 -18.874 1.00 38.12 231 LEU A CA 1
ATOM 1750 C C . LEU A 1 231 ? 18.017 26.890 -18.546 1.00 38.12 231 LEU A C 1
ATOM 1752 O O . LEU A 1 231 ? 18.250 27.196 -17.379 1.00 38.12 231 LEU A O 1
ATOM 1756 N N . SER A 1 232 ? 18.342 27.700 -19.559 1.00 42.62 232 SER A N 1
ATOM 1757 C CA . SER A 1 232 ? 18.967 29.019 -19.368 1.00 42.62 232 SER A CA 1
ATOM 1758 C C . SER A 1 232 ? 18.009 30.034 -18.731 1.00 42.62 232 SER A C 1
ATOM 1760 O O . SER A 1 232 ? 18.447 30.883 -17.954 1.00 42.62 232 SER A O 1
ATOM 1762 N N . ASP A 1 233 ? 16.709 29.920 -19.008 1.00 43.12 233 ASP A N 1
ATOM 1763 C CA . ASP A 1 233 ? 15.683 30.814 -18.459 1.00 43.12 233 ASP A CA 1
ATOM 1764 C C . ASP A 1 233 ? 15.419 30.481 -16.986 1.00 43.12 233 ASP A C 1
ATOM 1766 O O . ASP A 1 233 ? 15.237 31.378 -16.168 1.00 43.12 233 ASP A O 1
ATOM 1770 N N . LEU A 1 234 ? 15.522 29.198 -16.617 1.00 39.81 234 LEU A N 1
ATOM 1771 C CA . LEU A 1 234 ? 15.436 28.735 -15.231 1.00 39.81 234 LEU A CA 1
ATOM 1772 C C . LEU A 1 234 ? 16.637 29.207 -14.389 1.00 39.81 234 LEU A C 1
ATOM 1774 O O . LEU A 1 234 ? 16.466 29.637 -13.247 1.00 39.81 234 LEU A O 1
ATOM 1778 N N . ILE A 1 235 ? 17.850 29.194 -14.955 1.00 42.03 235 ILE A N 1
ATOM 1779 C CA . ILE A 1 235 ? 19.058 29.718 -14.291 1.00 42.03 235 ILE A CA 1
ATOM 1780 C C . ILE A 1 235 ? 18.958 31.241 -14.123 1.00 42.03 235 ILE A C 1
ATOM 1782 O O . ILE A 1 235 ? 19.282 31.773 -13.062 1.00 42.03 235 ILE A O 1
ATOM 1786 N N . GLN A 1 236 ? 18.456 31.969 -15.125 1.00 45.31 236 GLN A N 1
ATOM 1787 C CA . GLN A 1 236 ? 18.262 33.417 -14.999 1.00 45.31 236 GLN A CA 1
ATOM 1788 C C . GLN A 1 236 ? 17.156 33.778 -14.000 1.00 45.31 236 GLN A C 1
ATOM 1790 O O . GLN A 1 236 ? 17.361 34.672 -13.177 1.00 45.31 236 GLN A O 1
ATOM 1795 N N . ALA A 1 237 ? 16.025 33.068 -14.020 1.00 42.28 237 ALA A N 1
ATOM 1796 C CA . ALA A 1 237 ? 14.921 33.268 -13.084 1.00 42.28 237 ALA A CA 1
ATOM 1797 C C . ALA A 1 237 ? 15.359 33.018 -11.631 1.00 42.28 237 ALA A C 1
ATOM 1799 O O . ALA A 1 237 ? 15.091 33.838 -10.755 1.00 42.28 237 ALA A O 1
ATOM 1800 N N . THR A 1 238 ? 16.129 31.955 -11.383 1.00 37.72 238 THR A N 1
ATOM 1801 C CA . THR A 1 238 ? 16.673 31.632 -10.051 1.00 37.72 238 THR A CA 1
ATOM 1802 C C . THR A 1 238 ? 17.762 32.606 -9.593 1.00 37.72 238 THR A C 1
ATOM 1804 O O . THR A 1 238 ? 17.799 32.957 -8.417 1.00 37.72 238 THR A O 1
ATOM 1807 N N . THR A 1 239 ? 18.595 33.131 -10.500 1.00 38.72 239 THR A N 1
ATOM 1808 C CA . THR A 1 239 ? 19.597 34.164 -10.162 1.00 38.72 239 THR A CA 1
ATOM 1809 C C . THR A 1 239 ? 18.940 35.500 -9.784 1.00 38.72 239 THR A C 1
ATOM 1811 O O . THR A 1 239 ? 19.447 36.228 -8.928 1.00 38.72 239 THR A O 1
ATOM 1814 N N . LYS A 1 240 ? 17.792 35.825 -10.396 1.00 40.75 240 LYS A N 1
ATOM 1815 C CA . LYS A 1 240 ? 16.973 36.996 -10.043 1.00 40.75 240 LYS A CA 1
ATOM 1816 C C . LYS A 1 240 ? 16.272 36.796 -8.693 1.00 40.75 240 LYS A C 1
ATOM 1818 O O . LYS A 1 240 ? 16.344 37.671 -7.839 1.00 40.75 240 LYS A O 1
ATOM 1823 N N . PHE A 1 241 ? 15.711 35.608 -8.468 1.00 38.16 241 PHE A N 1
ATOM 1824 C CA . PHE A 1 241 ? 15.017 35.226 -7.234 1.00 38.16 241 PHE A CA 1
ATOM 1825 C C . PHE A 1 241 ? 15.952 35.157 -6.011 1.00 38.16 241 PHE A C 1
ATOM 1827 O O . PHE A 1 241 ? 15.605 35.621 -4.928 1.00 38.16 241 PHE A O 1
ATOM 1834 N N . ALA A 1 242 ? 17.184 34.662 -6.188 1.00 38.19 242 ALA A N 1
ATOM 1835 C CA . ALA A 1 242 ? 18.208 34.609 -5.140 1.00 38.19 242 ALA A CA 1
ATOM 1836 C C . ALA A 1 242 ? 18.710 35.997 -4.694 1.00 38.19 242 ALA A C 1
ATOM 1838 O O . ALA A 1 242 ? 19.246 36.131 -3.596 1.00 38.19 242 ALA A O 1
ATOM 1839 N N . LYS A 1 243 ? 18.544 37.032 -5.529 1.00 42.09 243 LYS A N 1
ATOM 1840 C CA . LYS A 1 243 ? 18.893 38.420 -5.187 1.00 42.09 243 LYS A CA 1
ATOM 1841 C C . LYS A 1 243 ? 17.806 39.148 -4.389 1.00 42.09 243 LYS A C 1
ATOM 1843 O O . LYS A 1 243 ? 18.139 40.127 -3.728 1.00 42.09 243 LYS A O 1
ATOM 1848 N N . GLU A 1 244 ? 16.547 38.706 -4.446 1.00 40.94 244 GLU A N 1
ATOM 1849 C CA . GLU A 1 244 ? 15.397 39.459 -3.913 1.00 40.94 244 GLU A CA 1
ATOM 1850 C C . GLU A 1 244 ? 14.803 38.921 -2.595 1.00 40.94 244 GLU A C 1
ATOM 1852 O O . GLU A 1 244 ? 13.992 39.625 -1.995 1.00 40.94 244 GLU A O 1
ATOM 1857 N N . ILE A 1 245 ? 15.208 37.751 -2.069 1.00 37.62 245 ILE A N 1
ATOM 1858 C CA . ILE A 1 245 ? 14.639 37.218 -0.811 1.00 37.62 245 ILE A CA 1
ATOM 1859 C C . ILE A 1 245 ? 15.694 36.902 0.268 1.00 37.62 245 ILE A C 1
ATOM 1861 O O . ILE A 1 245 ? 16.721 36.276 0.031 1.00 37.62 245 ILE A O 1
ATOM 1865 N N . VAL A 1 246 ? 15.356 37.359 1.481 1.00 38.81 246 VAL A N 1
ATOM 1866 C CA . VAL A 1 246 ? 15.906 37.140 2.834 1.00 38.81 246 VAL A CA 1
ATOM 1867 C C . VAL A 1 246 ? 16.684 35.812 3.028 1.00 38.81 246 VAL A C 1
ATOM 1869 O O . VAL A 1 246 ? 16.214 34.767 2.581 1.00 38.81 246 VAL A O 1
ATOM 1872 N N . PRO A 1 247 ? 17.797 35.791 3.802 1.00 41.56 247 PRO A N 1
ATOM 1873 C CA . PRO A 1 247 ? 18.693 34.631 4.017 1.00 41.56 247 PRO A CA 1
ATOM 1874 C C . PRO A 1 247 ? 18.070 33.315 4.541 1.00 41.56 247 PRO A C 1
ATOM 1876 O O . PRO A 1 247 ? 18.772 32.311 4.638 1.00 41.56 247 PRO A O 1
ATOM 1879 N N . ASN A 1 248 ? 16.767 33.264 4.830 1.00 41.69 248 ASN A N 1
ATOM 1880 C CA . ASN A 1 248 ? 16.074 32.070 5.330 1.00 41.69 248 ASN A CA 1
ATOM 1881 C C . ASN A 1 248 ? 15.538 31.131 4.224 1.00 41.69 248 ASN A C 1
ATOM 1883 O O . ASN A 1 248 ? 14.950 30.102 4.544 1.00 41.69 248 ASN A O 1
ATOM 1887 N N . VAL A 1 249 ? 15.756 31.437 2.936 1.00 41.44 249 VAL A N 1
ATOM 1888 C CA . VAL A 1 249 ? 15.388 30.565 1.789 1.00 41.44 249 VAL A CA 1
ATOM 1889 C C . VAL A 1 249 ? 16.534 29.617 1.378 1.00 41.44 249 VAL A C 1
ATOM 1891 O O . VAL A 1 249 ? 16.366 28.754 0.515 1.00 41.44 249 VAL A O 1
ATOM 1894 N N . GLY A 1 250 ? 17.701 29.719 2.028 1.00 37.38 250 GLY A N 1
ATOM 1895 C CA . GLY A 1 250 ? 18.906 28.954 1.683 1.00 37.38 250 GLY A CA 1
ATOM 1896 C C . GLY A 1 250 ? 18.723 27.431 1.673 1.00 37.38 250 GLY A C 1
ATOM 1897 O O . GLY A 1 250 ? 19.295 26.770 0.815 1.00 37.38 250 GLY A O 1
ATOM 1898 N N . GLY A 1 251 ? 17.876 26.878 2.551 1.00 41.50 251 GLY A N 1
ATOM 1899 C CA . GLY A 1 251 ? 17.626 25.429 2.619 1.00 41.50 251 GLY A CA 1
ATOM 1900 C C . GLY A 1 251 ? 16.782 24.867 1.466 1.00 41.50 251 GLY A C 1
ATOM 1901 O O . GLY A 1 251 ? 16.939 23.708 1.083 1.00 41.50 251 GLY A O 1
ATOM 1902 N N . LEU A 1 252 ? 15.901 25.685 0.879 1.00 36.94 252 LEU A N 1
ATOM 1903 C CA . LEU A 1 252 ? 15.118 25.293 -0.297 1.00 36.94 252 LEU A CA 1
ATOM 1904 C C . LEU A 1 252 ? 16.003 25.325 -1.546 1.00 36.94 252 LEU A C 1
ATOM 1906 O O . LEU A 1 252 ? 16.045 24.351 -2.290 1.00 36.94 252 LEU A O 1
ATOM 1910 N N . LEU A 1 253 ? 16.778 26.398 -1.730 1.00 36.38 253 LEU A N 1
ATOM 1911 C CA . LEU A 1 253 ? 17.691 26.532 -2.867 1.00 36.38 253 LEU A CA 1
ATOM 1912 C C . LEU A 1 253 ? 18.837 25.514 -2.826 1.00 36.38 253 LEU A C 1
ATOM 1914 O O . LEU A 1 253 ? 19.194 24.992 -3.878 1.00 36.38 253 LEU A O 1
ATOM 1918 N N . SER A 1 254 ? 19.369 25.171 -1.645 1.00 40.53 254 SER A N 1
ATOM 1919 C CA . SER A 1 254 ? 20.371 24.105 -1.521 1.00 40.53 254 SER A CA 1
ATOM 1920 C C . SER A 1 254 ? 19.792 22.750 -1.910 1.00 40.53 254 SER A C 1
ATOM 1922 O O . SER A 1 254 ? 20.412 22.051 -2.686 1.00 40.53 254 SER A O 1
ATOM 1924 N N . SER A 1 255 ? 18.565 22.419 -1.499 1.00 40.91 255 SER A N 1
ATOM 1925 C CA . SER A 1 255 ? 17.914 21.153 -1.872 1.00 40.91 255 SER A CA 1
ATOM 1926 C C . SER A 1 255 ? 17.620 21.056 -3.378 1.00 40.91 255 SER A C 1
ATOM 1928 O O . SER A 1 255 ? 17.702 19.980 -3.968 1.00 40.91 255 SER A O 1
ATOM 1930 N N . PHE A 1 256 ? 17.282 22.177 -4.024 1.00 40.44 256 PHE A N 1
ATOM 1931 C CA . PHE A 1 256 ? 17.149 22.252 -5.483 1.00 40.44 256 PHE A CA 1
ATOM 1932 C C . PHE A 1 256 ? 18.511 22.124 -6.187 1.00 40.44 256 PHE A C 1
ATOM 1934 O O . PHE A 1 256 ? 18.607 21.423 -7.191 1.00 40.44 256 PHE A O 1
ATOM 1941 N N . MET A 1 257 ? 19.564 22.750 -5.652 1.00 41.34 257 MET A N 1
ATOM 1942 C CA . MET A 1 257 ? 20.925 22.677 -6.198 1.00 41.34 257 MET A CA 1
ATOM 1943 C C . MET A 1 257 ? 21.599 21.324 -5.945 1.00 41.34 257 MET A C 1
ATOM 1945 O O . MET A 1 257 ? 22.291 20.843 -6.832 1.00 41.34 257 MET A O 1
ATOM 1949 N N . ASP A 1 258 ? 21.359 20.667 -4.812 1.00 42.97 258 ASP A N 1
ATOM 1950 C CA . ASP A 1 258 ? 21.891 19.341 -4.483 1.00 42.97 258 ASP A CA 1
ATOM 1951 C C . ASP A 1 258 ? 21.380 18.300 -5.489 1.00 42.97 258 ASP A C 1
ATOM 1953 O O . ASP A 1 258 ? 22.172 17.546 -6.043 1.00 42.97 258 ASP A O 1
ATOM 1957 N N . ASN A 1 259 ? 20.091 18.354 -5.853 1.00 41.44 259 ASN A N 1
ATOM 1958 C CA . ASN A 1 259 ? 19.507 17.510 -6.906 1.00 41.44 259 ASN A CA 1
ATOM 1959 C C . ASN A 1 259 ? 20.075 17.776 -8.319 1.00 41.44 259 ASN A C 1
ATOM 1961 O O . ASN A 1 259 ? 19.959 16.918 -9.195 1.00 41.44 259 ASN A O 1
ATOM 1965 N N . ILE A 1 260 ? 20.664 18.954 -8.561 1.00 42.56 260 ILE A N 1
ATOM 1966 C CA . ILE A 1 260 ? 21.271 19.348 -9.846 1.00 42.56 260 ILE A CA 1
ATOM 1967 C C . ILE A 1 260 ? 22.775 19.026 -9.879 1.00 42.56 260 ILE A C 1
ATOM 1969 O O . ILE A 1 260 ? 23.286 18.588 -10.911 1.00 42.56 260 ILE A O 1
ATOM 1973 N N . VAL A 1 261 ? 23.488 19.266 -8.774 1.00 42.31 261 VAL A N 1
ATOM 1974 C CA . VAL A 1 261 ? 24.956 19.198 -8.665 1.00 42.31 261 VAL A CA 1
ATOM 1975 C C . VAL A 1 261 ? 25.435 17.795 -8.274 1.00 42.31 261 VAL A C 1
ATOM 1977 O O . VAL A 1 261 ? 26.498 17.377 -8.731 1.00 42.31 261 VAL A O 1
ATOM 1980 N N . SER A 1 262 ? 24.634 17.043 -7.515 1.00 44.00 262 SER A N 1
ATOM 1981 C CA . SER A 1 262 ? 24.939 15.680 -7.073 1.00 44.00 262 SER A CA 1
ATOM 1982 C C . SER A 1 262 ? 23.671 14.826 -7.154 1.00 44.00 262 SER A C 1
ATOM 1984 O O . SER A 1 262 ? 22.954 14.724 -6.160 1.00 44.00 262 SER A O 1
ATOM 1986 N N . PRO A 1 263 ? 23.349 14.211 -8.311 1.00 49.41 263 PRO A N 1
ATOM 1987 C CA . PRO A 1 263 ? 22.245 13.268 -8.378 1.00 49.41 263 PRO A CA 1
ATOM 1988 C C . PRO A 1 263 ? 22.582 12.118 -7.435 1.00 49.41 263 PRO A C 1
ATOM 1990 O O . PRO A 1 263 ? 23.446 11.292 -7.725 1.00 49.41 263 PRO A O 1
ATOM 1993 N N . ASP A 1 264 ? 21.941 12.132 -6.276 1.00 49.28 264 ASP A N 1
ATOM 1994 C CA . ASP A 1 264 ? 21.987 11.078 -5.285 1.00 49.28 264 ASP A CA 1
ATOM 1995 C C . ASP A 1 264 ? 21.847 9.741 -6.026 1.00 49.28 264 ASP A C 1
ATOM 1997 O O . ASP A 1 264 ? 20.852 9.492 -6.711 1.00 49.28 264 ASP A O 1
ATOM 2001 N N . SER A 1 265 ? 22.889 8.911 -5.961 1.00 54.50 265 SER A N 1
ATOM 2002 C CA . SER A 1 265 ? 23.093 7.700 -6.772 1.00 54.50 265 SER A CA 1
ATOM 2003 C C . SER A 1 265 ? 22.150 6.548 -6.407 1.00 54.50 265 SER A C 1
ATOM 2005 O O . SER A 1 265 ? 22.437 5.381 -6.686 1.00 54.50 265 SER A O 1
ATOM 2007 N N . HIS A 1 266 ? 21.030 6.865 -5.764 1.00 71.75 266 HIS A N 1
ATOM 2008 C CA . HIS A 1 266 ? 20.050 5.912 -5.292 1.00 71.75 266 HIS A CA 1
ATOM 2009 C C . HIS A 1 266 ? 19.344 5.285 -6.494 1.00 71.75 266 HIS A C 1
ATOM 2011 O O . HIS A 1 266 ? 18.534 5.906 -7.182 1.00 71.75 266 HIS A O 1
ATOM 2017 N N . MET A 1 267 ? 19.721 4.038 -6.761 1.00 82.81 267 MET A N 1
ATOM 2018 C CA . MET A 1 267 ? 19.190 3.250 -7.859 1.00 82.81 267 MET A CA 1
ATOM 2019 C C . MET A 1 267 ? 17.879 2.591 -7.452 1.00 82.81 267 MET A C 1
ATOM 2021 O O . MET A 1 267 ? 17.775 1.997 -6.377 1.00 82.81 267 MET A O 1
ATOM 2025 N N . VAL A 1 268 ? 16.914 2.602 -8.363 1.00 91.38 268 VAL A N 1
ATOM 2026 C CA . VAL A 1 268 ? 15.726 1.755 -8.263 1.00 91.38 268 VAL A CA 1
ATOM 2027 C C . VAL A 1 268 ? 16.032 0.412 -8.908 1.00 91.38 268 VAL A C 1
ATOM 2029 O O . VAL A 1 268 ? 16.449 0.355 -10.059 1.00 91.38 268 VAL A O 1
ATOM 2032 N N . THR A 1 269 ? 15.868 -0.680 -8.170 1.00 95.00 269 THR A N 1
ATOM 2033 C CA . THR A 1 269 ? 16.073 -2.039 -8.682 1.00 95.00 269 THR A CA 1
ATOM 2034 C C . THR A 1 269 ? 14.729 -2.728 -8.847 1.00 95.00 269 THR A C 1
ATOM 2036 O O . THR A 1 269 ? 13.941 -2.764 -7.904 1.00 95.00 269 THR A O 1
ATOM 2039 N N . VAL A 1 270 ? 14.478 -3.283 -10.028 1.00 97.19 270 VAL A N 1
ATOM 2040 C CA . VAL A 1 270 ? 13.271 -4.048 -10.349 1.00 97.19 270 VAL A CA 1
ATOM 2041 C C . VAL A 1 270 ? 13.702 -5.420 -10.851 1.00 97.19 270 VAL A C 1
ATOM 2043 O O . VAL A 1 270 ? 14.323 -5.516 -11.907 1.00 97.19 270 VAL A O 1
ATOM 2046 N N . ASN A 1 271 ? 13.388 -6.472 -10.101 1.00 97.56 271 ASN A N 1
ATOM 2047 C CA . ASN A 1 271 ? 13.704 -7.863 -10.439 1.00 97.56 271 ASN A CA 1
ATOM 2048 C C . ASN A 1 271 ? 12.520 -8.545 -11.137 1.00 97.56 271 ASN A C 1
ATOM 2050 O O . ASN A 1 271 ? 12.105 -9.642 -10.778 1.00 97.56 271 ASN A O 1
ATOM 2054 N N . GLY A 1 272 ? 11.964 -7.859 -12.126 1.00 97.25 272 GLY A N 1
ATOM 2055 C CA . GLY A 1 272 ? 10.793 -8.285 -12.869 1.00 97.25 272 GLY A CA 1
ATOM 2056 C C . GLY A 1 272 ? 10.561 -7.376 -14.064 1.00 97.25 272 GLY A C 1
ATOM 2057 O O . GLY A 1 272 ? 11.393 -6.526 -14.404 1.00 97.25 272 GLY A O 1
ATOM 2058 N N . ASN A 1 273 ? 9.426 -7.570 -14.716 1.00 98.00 273 ASN A N 1
ATOM 2059 C CA . ASN A 1 273 ? 9.030 -6.797 -15.877 1.00 98.00 273 ASN A CA 1
ATOM 2060 C C . ASN A 1 273 ? 8.385 -5.474 -15.457 1.00 98.00 273 ASN A C 1
ATOM 2062 O O . ASN A 1 273 ? 7.716 -5.375 -14.431 1.00 98.00 273 ASN A O 1
ATOM 2066 N N . ILE A 1 274 ? 8.548 -4.459 -16.295 1.00 98.12 274 ILE A N 1
ATOM 2067 C CA . ILE A 1 274 ? 7.824 -3.193 -16.205 1.00 98.12 274 ILE A CA 1
ATOM 2068 C C . ILE A 1 274 ? 6.838 -3.156 -17.372 1.00 98.12 274 ILE A C 1
ATOM 2070 O O . ILE A 1 274 ? 7.273 -3.219 -18.515 1.00 98.12 274 ILE A O 1
ATOM 2074 N N . ASP A 1 275 ? 5.538 -3.044 -17.102 1.00 97.88 275 ASP A N 1
ATOM 2075 C CA . ASP A 1 275 ? 4.474 -2.975 -18.116 1.00 97.88 275 ASP A CA 1
ATOM 2076 C C . ASP A 1 275 ? 3.568 -1.764 -17.857 1.00 97.88 275 ASP A C 1
ATOM 2078 O O . ASP A 1 275 ? 2.905 -1.673 -16.819 1.00 97.88 275 ASP A O 1
ATOM 2082 N N . GLY A 1 276 ? 3.534 -0.817 -18.793 1.00 96.00 276 GLY A N 1
ATOM 2083 C CA . GLY A 1 276 ? 2.680 0.359 -18.666 1.00 96.00 276 GLY A CA 1
ATOM 2084 C C . GLY A 1 276 ? 2.460 1.133 -19.951 1.00 96.00 276 GLY A C 1
ATOM 2085 O O . GLY A 1 276 ? 3.196 0.971 -20.910 1.00 96.00 276 GLY A O 1
ATOM 2086 N N . ASN A 1 277 ? 1.457 2.006 -19.995 1.00 93.00 277 ASN A N 1
ATOM 2087 C CA . ASN A 1 277 ? 1.192 2.789 -21.205 1.00 93.00 277 ASN A CA 1
ATOM 2088 C C . ASN A 1 277 ? 2.280 3.859 -21.380 1.00 93.00 277 ASN A C 1
ATOM 2090 O O . ASN A 1 277 ? 2.956 3.897 -22.400 1.00 93.00 277 ASN A O 1
ATOM 2094 N N . GLU A 1 278 ? 2.511 4.678 -20.355 1.00 91.31 278 GLU A N 1
ATOM 2095 C CA . GLU A 1 278 ? 3.589 5.669 -20.324 1.00 91.31 278 GLU A CA 1
ATOM 2096 C C . GLU A 1 278 ? 4.665 5.229 -19.328 1.00 91.31 278 GLU A C 1
ATOM 2098 O O . GLU A 1 278 ? 4.405 5.159 -18.126 1.00 91.31 278 GLU A O 1
ATOM 2103 N N . VAL A 1 279 ? 5.884 4.963 -19.800 1.00 92.81 279 VAL A N 1
ATOM 2104 C CA . VAL A 1 279 ? 6.982 4.459 -18.961 1.00 92.81 279 VAL A CA 1
ATOM 2105 C C . VAL A 1 279 ? 8.186 5.389 -19.050 1.00 92.81 279 VAL A C 1
ATOM 2107 O O . VAL A 1 279 ? 8.854 5.461 -20.077 1.00 92.81 279 VAL A O 1
ATOM 2110 N N . LYS A 1 280 ? 8.497 6.095 -17.960 1.00 90.56 280 LYS A N 1
ATOM 2111 C CA . LYS A 1 280 ? 9.652 6.994 -17.834 1.00 90.56 280 LYS A CA 1
ATOM 2112 C C . LYS A 1 280 ? 10.619 6.442 -16.797 1.00 90.56 280 LYS A C 1
ATOM 2114 O O . LYS A 1 280 ? 10.259 6.312 -15.630 1.00 90.56 280 LYS A O 1
ATOM 2119 N N . LEU A 1 281 ? 11.843 6.132 -17.211 1.00 89.25 281 LEU A N 1
ATOM 2120 C CA . LEU A 1 281 ? 12.841 5.487 -16.357 1.00 89.25 281 LEU A CA 1
ATOM 2121 C C . LEU A 1 281 ? 14.127 6.307 -16.318 1.00 89.25 281 LEU A C 1
ATOM 2123 O O . LEU A 1 281 ? 14.604 6.792 -17.339 1.00 89.25 281 LEU A O 1
ATOM 2127 N N . SER A 1 282 ? 14.724 6.449 -15.145 1.00 86.00 282 SER A N 1
ATOM 2128 C CA . SER A 1 282 ? 16.078 6.967 -14.924 1.00 86.00 282 SER A CA 1
ATOM 2129 C C . SER A 1 282 ? 16.628 6.335 -13.647 1.00 86.00 282 SER A C 1
ATOM 2131 O O . SER A 1 282 ? 15.843 5.886 -12.819 1.00 86.00 282 SER A O 1
ATOM 2133 N N . ASN A 1 283 ? 17.952 6.275 -13.482 1.00 85.56 283 ASN A N 1
ATOM 2134 C CA . ASN A 1 283 ? 18.603 5.751 -12.269 1.00 85.56 283 ASN A CA 1
ATOM 2135 C C . ASN A 1 283 ? 18.040 4.389 -11.822 1.00 85.56 283 ASN A C 1
ATOM 2137 O O . ASN A 1 283 ? 17.677 4.199 -10.661 1.00 85.56 283 ASN A O 1
ATOM 2141 N N . ALA A 1 284 ? 17.920 3.445 -12.757 1.00 90.38 284 ALA A N 1
ATOM 2142 C CA . ALA A 1 284 ? 17.264 2.170 -12.498 1.00 90.38 284 ALA A CA 1
ATOM 2143 C C . ALA A 1 284 ? 18.019 0.967 -13.078 1.00 90.38 284 ALA A C 1
ATOM 2145 O O . ALA A 1 284 ? 18.598 1.025 -14.167 1.00 90.38 284 ALA A O 1
ATOM 2146 N N . ILE A 1 285 ? 18.003 -0.136 -12.332 1.00 93.00 285 ILE A N 1
ATOM 2147 C CA . ILE A 1 285 ? 18.417 -1.469 -12.768 1.00 93.00 285 ILE A CA 1
ATOM 2148 C C . ILE A 1 285 ? 17.144 -2.290 -12.935 1.00 93.00 285 ILE A C 1
ATOM 2150 O O . ILE A 1 285 ? 16.398 -2.464 -11.976 1.00 93.00 285 ILE A O 1
ATOM 2154 N N . ILE A 1 286 ? 16.907 -2.798 -14.137 1.00 96.00 286 ILE A N 1
ATOM 2155 C CA . ILE A 1 286 ? 15.768 -3.658 -14.443 1.00 96.00 286 ILE A CA 1
ATOM 2156 C C . ILE A 1 286 ? 16.305 -5.023 -14.863 1.00 96.00 286 ILE A C 1
ATOM 2158 O O . ILE A 1 286 ? 17.025 -5.129 -15.857 1.00 96.00 286 ILE A O 1
ATOM 2162 N N . GLU A 1 287 ? 15.974 -6.064 -14.107 1.00 96.62 287 GLU A N 1
ATOM 2163 C CA . GLU A 1 287 ? 16.280 -7.465 -14.408 1.00 96.62 287 GLU A CA 1
ATOM 2164 C C . GLU A 1 287 ? 15.067 -8.163 -15.039 1.00 96.62 287 GLU A C 1
ATOM 2166 O O . GLU A 1 287 ? 14.594 -9.191 -14.567 1.00 96.62 287 GLU A O 1
ATOM 2171 N N . GLY A 1 288 ? 14.554 -7.572 -16.117 1.00 96.44 288 GLY A N 1
ATOM 2172 C CA . GLY A 1 288 ? 13.366 -8.028 -16.832 1.00 96.44 288 GLY A CA 1
ATOM 2173 C C . GLY A 1 288 ? 13.100 -7.195 -18.082 1.00 96.44 288 GLY A C 1
ATOM 2174 O O . GLY A 1 288 ? 13.929 -6.375 -18.494 1.00 96.44 288 GLY A O 1
ATOM 2175 N N . GLU A 1 289 ? 11.953 -7.425 -18.715 1.00 96.94 289 GLU A N 1
ATOM 2176 C CA . GLU A 1 289 ? 11.520 -6.658 -19.882 1.00 96.94 289 GLU A CA 1
ATOM 2177 C C . GLU A 1 289 ? 10.899 -5.315 -19.476 1.00 96.94 289 GLU A C 1
ATOM 2179 O O . GLU A 1 289 ? 10.267 -5.191 -18.430 1.00 96.94 289 GLU A O 1
ATOM 2184 N N . VAL A 1 290 ? 11.046 -4.303 -20.332 1.00 97.19 290 VAL A N 1
ATOM 2185 C CA . VAL A 1 290 ? 10.314 -3.035 -20.219 1.00 97.19 290 VAL A C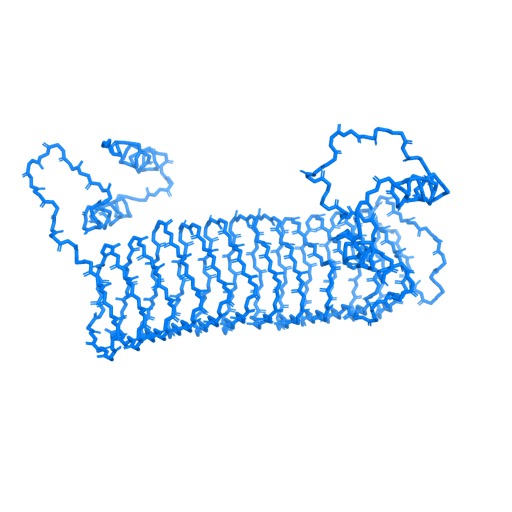A 1
ATOM 2186 C C . VAL A 1 290 ? 9.361 -2.936 -21.398 1.00 97.19 290 VAL A C 1
ATOM 2188 O O . VAL A 1 290 ? 9.797 -2.888 -22.545 1.00 97.19 290 VAL A O 1
ATOM 2191 N N . ILE A 1 291 ? 8.067 -2.908 -21.122 1.00 97.56 291 ILE A N 1
ATOM 2192 C CA . ILE A 1 291 ? 6.988 -2.943 -22.101 1.00 97.56 291 ILE A CA 1
ATOM 2193 C C . ILE A 1 291 ? 6.146 -1.681 -21.930 1.00 97.56 291 ILE A C 1
ATOM 2195 O O . ILE A 1 291 ? 5.754 -1.338 -20.815 1.00 97.56 291 ILE A O 1
ATOM 2199 N N . GLY A 1 292 ? 5.846 -0.997 -23.032 1.00 94.94 292 GLY A N 1
ATOM 2200 C CA . GLY A 1 292 ? 4.867 0.077 -22.979 1.00 94.94 292 GLY A CA 1
ATOM 2201 C C . GLY A 1 292 ? 4.446 0.693 -24.297 1.00 94.94 292 GLY A C 1
ATOM 2202 O O . GLY A 1 292 ? 4.908 0.292 -25.361 1.00 94.94 292 GLY A O 1
ATOM 2203 N N . ASP A 1 293 ? 3.538 1.662 -24.239 1.00 89.31 293 ASP A N 1
ATOM 2204 C CA . ASP A 1 293 ? 3.110 2.395 -25.431 1.00 89.31 293 ASP A CA 1
ATOM 2205 C C . ASP A 1 293 ? 4.131 3.482 -25.768 1.00 89.31 293 ASP A C 1
ATOM 2207 O O . ASP A 1 293 ? 4.713 3.482 -26.854 1.00 89.31 293 ASP A O 1
ATOM 2211 N N . ASP A 1 294 ? 4.405 4.351 -24.800 1.00 86.88 294 ASP A N 1
ATOM 2212 C CA . ASP A 1 294 ? 5.307 5.489 -24.893 1.00 86.88 294 ASP A CA 1
ATOM 2213 C C . ASP A 1 294 ? 6.406 5.368 -23.835 1.00 86.88 294 ASP A C 1
ATOM 2215 O O . ASP A 1 294 ? 6.156 5.454 -22.630 1.00 86.88 294 ASP A O 1
ATOM 2219 N N . ILE A 1 295 ? 7.644 5.159 -24.288 1.00 87.62 295 ILE A N 1
ATOM 2220 C CA . ILE A 1 295 ? 8.783 4.896 -23.404 1.00 87.62 295 ILE A CA 1
ATOM 2221 C C . ILE A 1 295 ? 9.782 6.053 -23.447 1.00 87.62 295 ILE A C 1
ATOM 2223 O O . ILE A 1 295 ? 10.290 6.437 -24.501 1.00 87.62 295 ILE A O 1
ATOM 2227 N N . VAL A 1 296 ? 10.128 6.576 -22.273 1.00 86.88 296 VAL A N 1
ATOM 2228 C CA . VAL A 1 296 ? 11.212 7.538 -22.085 1.00 86.88 296 VAL A CA 1
ATOM 2229 C C . VAL A 1 296 ? 12.311 6.903 -21.244 1.00 86.88 296 VAL A C 1
ATOM 2231 O O . VAL A 1 296 ? 12.184 6.741 -20.031 1.00 86.88 296 VAL A O 1
ATOM 2234 N N . LEU A 1 297 ? 13.420 6.573 -21.891 1.00 85.75 297 LEU A N 1
ATOM 2235 C CA . LEU A 1 297 ? 14.635 6.123 -21.236 1.00 85.75 297 LEU A CA 1
ATOM 2236 C C . LEU A 1 297 ? 15.517 7.344 -20.951 1.00 85.75 297 LEU A C 1
ATOM 2238 O O . LEU A 1 297 ? 15.896 8.089 -21.863 1.00 85.75 297 LEU A O 1
ATOM 2242 N N . GLY A 1 298 ? 15.819 7.564 -19.677 1.00 80.69 298 GLY A N 1
ATOM 2243 C CA . GLY A 1 298 ? 16.726 8.589 -19.168 1.00 80.69 298 GLY A CA 1
ATOM 2244 C C . GLY A 1 298 ? 18.032 8.008 -18.614 1.00 80.69 298 GLY A C 1
ATOM 2245 O O . GLY A 1 298 ? 18.390 6.856 -18.840 1.00 80.69 298 GLY A O 1
ATOM 2246 N N . ARG A 1 299 ? 18.807 8.832 -17.911 1.00 80.31 299 ARG A N 1
ATOM 2247 C CA . ARG A 1 299 ? 20.208 8.515 -17.588 1.00 80.31 299 ARG A CA 1
ATOM 2248 C C . ARG A 1 299 ? 20.334 7.346 -16.606 1.00 80.31 299 ARG A C 1
ATOM 2250 O O . ARG A 1 299 ? 19.425 7.080 -15.824 1.00 80.31 299 ARG A O 1
ATOM 2257 N N . ASN A 1 300 ? 21.521 6.730 -16.596 1.00 81.62 300 ASN A N 1
ATOM 2258 C CA . ASN A 1 300 ? 21.928 5.738 -15.595 1.00 81.62 300 ASN A CA 1
ATOM 2259 C C . ASN A 1 300 ? 20.959 4.541 -15.513 1.00 81.62 300 ASN A C 1
ATOM 2261 O O . ASN A 1 300 ? 20.464 4.177 -14.449 1.00 81.62 300 ASN A O 1
ATOM 2265 N N . LEU A 1 301 ? 20.662 3.956 -16.674 1.00 85.56 301 LEU A N 1
ATOM 2266 C CA . LEU A 1 301 ? 19.827 2.768 -16.798 1.00 85.56 301 LEU A CA 1
ATOM 2267 C C . LEU A 1 301 ? 20.673 1.530 -17.082 1.00 85.56 301 LEU A C 1
ATOM 2269 O O . LEU A 1 301 ? 21.594 1.565 -17.898 1.00 85.56 301 LEU A O 1
ATOM 2273 N N . LYS A 1 302 ? 20.319 0.416 -16.441 1.00 91.25 302 LYS A N 1
ATOM 2274 C CA . LYS A 1 302 ? 20.828 -0.921 -16.761 1.00 91.25 302 LYS A CA 1
ATOM 2275 C C . LYS A 1 302 ? 19.641 -1.858 -16.931 1.00 91.25 302 LYS A C 1
ATOM 2277 O O . LYS A 1 302 ? 19.042 -2.267 -15.944 1.00 91.25 302 LYS A O 1
ATOM 2282 N N . ILE A 1 303 ? 19.308 -2.191 -18.172 1.00 93.19 303 ILE A N 1
ATOM 2283 C CA . ILE A 1 303 ? 18.195 -3.090 -18.494 1.00 93.19 303 ILE A CA 1
ATOM 2284 C C . ILE A 1 303 ? 18.786 -4.426 -18.941 1.00 93.19 303 ILE A C 1
ATOM 2286 O O . ILE A 1 303 ? 19.397 -4.510 -20.003 1.00 93.19 303 ILE A O 1
ATOM 2290 N N . LYS A 1 304 ? 18.627 -5.468 -18.121 1.00 93.44 304 LYS A N 1
ATOM 2291 C CA . LYS A 1 304 ? 19.028 -6.853 -18.419 1.00 93.44 304 LYS A CA 1
ATOM 2292 C C . LYS A 1 304 ? 17.868 -7.625 -19.059 1.00 93.44 304 LYS A C 1
ATOM 2294 O O . LYS A 1 304 ? 17.516 -8.719 -18.632 1.00 93.44 304 LYS A O 1
ATOM 2299 N N . GLY A 1 305 ? 17.273 -7.029 -20.082 1.00 92.19 305 GLY A N 1
ATOM 2300 C CA . GLY A 1 305 ? 16.135 -7.560 -20.819 1.00 92.19 305 GLY A CA 1
ATOM 2301 C C . GLY A 1 305 ? 15.905 -6.756 -22.091 1.00 92.19 305 GLY A C 1
ATOM 2302 O O . GLY A 1 305 ? 16.771 -5.990 -22.522 1.00 92.19 305 GLY A O 1
ATOM 2303 N N . GLN A 1 306 ? 14.742 -6.943 -22.708 1.00 94.00 306 GLN A N 1
ATOM 2304 C CA . GLN A 1 306 ? 14.355 -6.203 -23.908 1.00 94.00 306 GLN A CA 1
ATOM 2305 C C . GLN A 1 306 ? 13.441 -5.031 -23.556 1.00 94.00 306 GLN A C 1
ATOM 2307 O O . GLN A 1 306 ? 12.628 -5.118 -22.638 1.00 94.00 306 GLN A O 1
ATOM 2312 N N . VAL A 1 307 ? 13.535 -3.958 -24.336 1.00 95.31 307 VAL A N 1
ATOM 2313 C CA . VAL A 1 307 ? 12.578 -2.851 -24.319 1.00 95.31 307 VAL A CA 1
ATOM 2314 C C . VAL A 1 307 ? 11.634 -3.008 -25.507 1.00 95.31 307 VAL A C 1
ATOM 2316 O O . VAL A 1 307 ? 12.078 -3.008 -26.656 1.00 95.31 307 VAL A O 1
ATOM 2319 N N . LYS A 1 308 ? 10.334 -3.137 -25.248 1.00 95.31 308 LYS A N 1
ATOM 2320 C CA . LYS A 1 308 ? 9.281 -3.329 -26.249 1.00 95.31 308 LYS A CA 1
ATOM 2321 C C . LYS A 1 308 ? 8.309 -2.151 -26.207 1.00 95.31 308 LYS A C 1
ATOM 2323 O O . LYS A 1 308 ? 7.651 -1.950 -25.194 1.00 95.31 308 LYS A O 1
ATOM 2328 N N . TYR A 1 309 ? 8.207 -1.386 -27.293 1.00 93.38 309 TYR A N 1
ATOM 2329 C CA . TYR A 1 309 ? 7.331 -0.204 -27.361 1.00 93.38 309 TYR A CA 1
ATOM 2330 C C . TYR A 1 309 ? 6.270 -0.316 -28.468 1.00 93.38 309 TYR A C 1
ATOM 2332 O O . TYR A 1 309 ? 6.569 -0.880 -29.524 1.00 93.38 309 TYR A O 1
ATOM 2340 N N . ARG A 1 310 ? 5.061 0.234 -28.261 1.00 91.94 310 ARG A N 1
ATOM 2341 C CA . ARG A 1 310 ? 3.975 0.254 -29.274 1.00 91.94 310 ARG A CA 1
ATOM 2342 C C . ARG A 1 310 ? 3.930 1.557 -30.085 1.00 91.94 310 ARG A C 1
ATOM 2344 O O . ARG A 1 310 ? 3.934 1.521 -31.319 1.00 91.94 310 ARG A O 1
ATOM 2351 N N . ASN A 1 311 ? 3.976 2.711 -29.419 1.00 87.06 311 ASN A N 1
ATOM 2352 C CA . ASN A 1 311 ? 3.816 4.032 -30.035 1.00 87.06 311 ASN A CA 1
ATOM 2353 C C . ASN A 1 311 ? 5.160 4.737 -30.251 1.00 87.06 311 ASN A C 1
ATOM 2355 O O . ASN A 1 311 ? 5.593 4.895 -31.399 1.00 87.06 311 ASN A O 1
ATOM 2359 N N . SER A 1 312 ? 5.837 5.147 -29.173 1.00 84.44 312 SER A N 1
ATOM 2360 C CA . SER A 1 312 ? 7.035 5.989 -29.248 1.00 84.44 312 SER A CA 1
ATOM 2361 C C . SER A 1 312 ? 8.133 5.602 -28.250 1.00 84.44 312 SER A C 1
ATOM 2363 O O . SER A 1 312 ? 7.887 4.998 -27.208 1.00 84.44 312 SER A O 1
ATOM 2365 N N . ILE A 1 313 ? 9.380 5.943 -28.599 1.00 83.69 313 ILE A N 1
ATOM 2366 C CA . ILE A 1 313 ? 10.538 5.846 -27.704 1.00 83.69 313 ILE A CA 1
ATOM 2367 C C . ILE A 1 313 ? 11.553 6.956 -28.004 1.00 83.69 313 ILE A C 1
ATOM 2369 O O . ILE A 1 313 ? 11.868 7.216 -29.172 1.00 83.69 313 ILE A O 1
ATOM 2373 N N . ASN A 1 314 ? 12.103 7.608 -26.974 1.00 78.69 314 ASN A N 1
ATOM 2374 C CA . ASN A 1 314 ? 13.166 8.606 -27.146 1.00 78.69 314 ASN A CA 1
ATOM 2375 C C . ASN A 1 314 ? 14.516 7.909 -27.432 1.00 78.69 314 ASN A C 1
ATOM 2377 O O . ASN A 1 314 ? 15.230 7.453 -26.547 1.00 78.69 314 ASN A O 1
ATOM 2381 N N . LYS A 1 315 ? 14.898 7.808 -28.707 1.00 59.53 315 LYS A N 1
ATOM 2382 C CA . LYS A 1 315 ? 16.084 7.047 -29.160 1.00 59.53 315 LYS A CA 1
ATOM 2383 C C . LYS A 1 315 ? 17.462 7.636 -28.787 1.00 59.53 315 LYS A C 1
ATOM 2385 O O . LYS A 1 315 ? 18.452 7.324 -29.446 1.00 59.53 315 LYS A O 1
ATOM 2390 N N . SER A 1 316 ? 17.590 8.473 -27.762 1.00 50.62 316 SER A N 1
ATOM 2391 C CA . SER A 1 316 ? 18.890 9.053 -27.408 1.00 50.62 316 SER A CA 1
ATOM 2392 C C . SER A 1 316 ? 19.730 8.083 -26.565 1.00 50.62 316 SER A C 1
ATOM 2394 O O . SER A 1 316 ? 19.623 8.076 -25.346 1.00 50.62 316 SER A O 1
ATOM 2396 N N . GLN A 1 317 ? 20.587 7.311 -27.243 1.00 52.88 317 GLN A N 1
ATOM 2397 C CA . GLN A 1 317 ? 21.838 6.733 -26.718 1.00 52.88 317 GLN A CA 1
ATOM 2398 C C . GLN A 1 317 ? 21.724 5.738 -25.546 1.00 52.88 317 GLN A C 1
ATOM 2400 O O . GLN A 1 317 ? 22.204 6.006 -24.449 1.00 52.88 317 GLN A O 1
ATOM 2405 N N . TYR A 1 318 ? 21.207 4.535 -25.809 1.00 63.19 318 TYR A N 1
ATOM 2406 C CA . TYR A 1 318 ? 21.458 3.387 -24.929 1.00 63.19 318 TYR A CA 1
ATOM 2407 C C . TYR A 1 318 ? 22.155 2.275 -25.706 1.00 63.19 318 TYR A C 1
ATOM 2409 O O . TYR A 1 318 ? 21.514 1.416 -26.310 1.00 63.19 318 TYR A O 1
ATOM 2417 N N . GLU A 1 319 ? 23.487 2.320 -25.725 1.00 62.34 319 GLU A N 1
ATOM 2418 C CA . GLU A 1 319 ? 24.293 1.219 -26.251 1.00 62.34 319 GLU A CA 1
ATOM 2419 C C . GLU A 1 319 ? 24.076 -0.040 -25.398 1.00 62.34 319 GLU A C 1
ATOM 2421 O O . GLU A 1 319 ? 24.073 0.015 -24.169 1.00 62.34 319 GLU A O 1
ATOM 2426 N N . GLY A 1 320 ? 23.868 -1.183 -26.054 1.00 73.00 320 GLY A N 1
ATOM 2427 C CA . GLY A 1 320 ? 23.705 -2.477 -25.385 1.00 73.00 320 GLY A CA 1
ATOM 2428 C C . GLY A 1 320 ? 22.290 -2.814 -24.905 1.00 73.00 320 GLY A C 1
ATOM 2429 O O . GLY A 1 320 ? 22.088 -3.922 -24.415 1.00 73.00 320 GLY A O 1
ATOM 2430 N N . ILE A 1 321 ? 21.301 -1.927 -25.077 1.00 83.19 321 ILE A N 1
ATOM 2431 C CA . ILE A 1 321 ? 19.893 -2.243 -24.788 1.00 83.19 321 ILE A CA 1
ATOM 2432 C C . ILE A 1 321 ? 19.205 -2.732 -26.068 1.00 83.19 321 ILE A C 1
ATOM 2434 O O . ILE A 1 321 ? 19.206 -2.053 -27.094 1.00 83.19 321 ILE A O 1
ATOM 2438 N N . SER A 1 322 ? 18.605 -3.923 -26.010 1.00 89.06 322 SER A N 1
ATOM 2439 C CA . SER A 1 322 ? 17.827 -4.494 -27.113 1.00 89.06 322 SER A CA 1
ATOM 2440 C C . SER A 1 322 ? 16.435 -3.856 -27.148 1.00 89.06 322 SER A C 1
ATOM 2442 O O . SER A 1 322 ? 15.673 -3.982 -26.192 1.00 89.06 322 SER A O 1
ATOM 2444 N N . ILE A 1 323 ? 16.115 -3.140 -28.232 1.00 90.62 323 ILE A N 1
ATOM 2445 C CA . ILE A 1 323 ? 14.876 -2.360 -28.369 1.00 90.62 323 ILE A CA 1
ATOM 2446 C C . ILE A 1 323 ? 14.076 -2.856 -29.581 1.00 90.62 323 ILE A C 1
ATOM 2448 O O . ILE A 1 323 ? 14.580 -2.850 -30.705 1.00 90.62 323 ILE A O 1
ATOM 2452 N N . HIS A 1 324 ? 12.807 -3.207 -29.371 1.00 92.19 324 HIS A N 1
ATOM 2453 C CA . HIS A 1 324 ? 11.894 -3.713 -30.394 1.00 92.19 324 HIS A CA 1
ATOM 2454 C C . HIS A 1 324 ? 10.586 -2.922 -30.417 1.00 92.19 324 HIS A C 1
ATOM 2456 O O . HIS A 1 324 ? 10.003 -2.629 -29.376 1.00 92.19 324 HIS A O 1
ATOM 2462 N N . LYS A 1 325 ? 10.099 -2.595 -31.617 1.00 90.62 325 LYS A N 1
ATOM 2463 C CA . LYS A 1 325 ? 8.721 -2.125 -31.776 1.00 90.62 325 LYS A CA 1
ATOM 2464 C C . LYS A 1 325 ? 7.798 -3.341 -31.821 1.00 90.62 325 LYS A C 1
ATOM 2466 O O . LYS A 1 325 ? 8.096 -4.285 -32.552 1.00 90.62 325 LYS A O 1
ATOM 2471 N N . ILE A 1 326 ? 6.714 -3.312 -31.062 1.00 92.25 326 ILE A N 1
ATOM 2472 C CA . ILE A 1 326 ? 5.671 -4.342 -31.052 1.00 92.25 326 ILE A CA 1
ATOM 2473 C C . ILE A 1 326 ? 4.349 -3.747 -31.554 1.00 92.25 326 ILE A C 1
ATOM 2475 O O . ILE A 1 326 ? 4.165 -2.530 -31.506 1.00 92.25 326 ILE A O 1
ATOM 2479 N N . ASN A 1 327 ? 3.483 -4.607 -32.095 1.00 81.62 327 ASN A N 1
ATOM 2480 C CA . ASN A 1 327 ? 2.161 -4.227 -32.601 1.00 81.62 327 ASN A CA 1
ATOM 2481 C C . ASN A 1 327 ? 1.116 -4.210 -31.486 1.00 81.62 327 ASN A C 1
ATOM 2483 O O . ASN A 1 327 ? 1.249 -5.032 -30.550 1.00 81.62 327 ASN A O 1
#

Sequence (327 aa):
MVDDSLNSKLKEKLQKGEISQEEYDYFHSKFRKLGILIDDHNEEPEKVKNILVSGVKTMEGGIYKQIISRGRLVIQGNTECQKLSVTGSMDIEGGLTVFKSSSISGSLTVAGDAKFLGPMSSTGSTNVSGMLIAASKLSSSGELHVEGDIVTDNHWVFNGKLNCKNIRSSSKIKLSGNISITGDVIAEEFVVSKGEIKVGGDIKAKKINIASSFTEIDVDFVNEFEDIKNLSDLIQATTKFAKEIVPNVGGLLSSFMDNIVSPDSHMVTVNGNIDGNEVKLSNAIIEGEVIGDDIVLGRNLKIKGQVKYRNSINKSQYEGISIHKIN

pLDDT: mean 78.53, std 20.59, range [31.06, 98.56]